Protein AF-A0A0F9NF93-F1 (afdb_monomer_lite)

pLDDT: mean 78.92, std 17.57, range [38.66, 98.5]

Structure (mmCIF, N/CA/C/O backbone):
data_AF-A0A0F9NF93-F1
#
_entry.id   AF-A0A0F9NF93-F1
#
loop_
_atom_site.group_PDB
_atom_site.id
_atom_site.type_symbol
_atom_site.label_atom_id
_atom_site.label_alt_id
_atom_site.label_comp_id
_atom_site.label_asym_id
_atom_site.label_entity_id
_atom_site.label_seq_id
_atom_site.pdbx_PDB_ins_code
_atom_site.Cartn_x
_atom_site.Cartn_y
_atom_site.Cartn_z
_atom_site.occupancy
_atom_site.B_iso_or_equiv
_atom_site.auth_seq_id
_atom_site.auth_comp_id
_atom_site.auth_asym_id
_atom_site.auth_atom_id
_atom_site.pdbx_PDB_model_num
ATOM 1 N N . MET A 1 1 ? -33.708 11.357 -62.871 1.00 48.12 1 MET A N 1
ATOM 2 C CA . MET A 1 1 ? -33.624 10.013 -62.256 1.00 48.12 1 MET A CA 1
ATOM 3 C C . MET A 1 1 ? -33.617 10.193 -60.747 1.00 48.12 1 MET A C 1
ATOM 5 O O . MET A 1 1 ? -32.894 11.062 -60.278 1.00 48.12 1 MET A O 1
ATOM 9 N N . ALA A 1 2 ? -34.460 9.466 -60.011 1.00 46.16 2 ALA A N 1
ATOM 10 C CA . ALA A 1 2 ? -34.546 9.583 -58.554 1.00 46.16 2 ALA A CA 1
ATOM 11 C C . ALA A 1 2 ? -33.341 8.905 -57.880 1.00 46.16 2 ALA A C 1
ATOM 13 O O . ALA A 1 2 ? -32.887 7.854 -58.335 1.00 46.16 2 ALA A O 1
ATOM 14 N N . PHE A 1 3 ? -32.823 9.514 -56.813 1.00 53.91 3 PHE A N 1
ATOM 15 C CA . PHE A 1 3 ? -31.687 8.994 -56.056 1.00 53.91 3 PHE A CA 1
ATOM 16 C C . PHE A 1 3 ? -32.065 7.659 -55.394 1.00 53.91 3 PHE A C 1
ATOM 18 O O . PHE A 1 3 ? -33.048 7.591 -54.657 1.00 53.91 3 PHE A O 1
ATOM 25 N N . LYS A 1 4 ? -31.300 6.594 -55.663 1.00 56.94 4 LYS A N 1
ATOM 26 C CA . LYS A 1 4 ? -31.496 5.272 -55.052 1.00 56.94 4 LYS A CA 1
ATOM 27 C C . LYS A 1 4 ? -30.347 5.014 -54.080 1.00 56.94 4 LYS A C 1
ATOM 29 O O . LYS A 1 4 ? -29.206 4.872 -54.505 1.00 56.94 4 LYS A O 1
ATOM 34 N N . ALA A 1 5 ? -30.639 4.994 -52.781 1.00 51.34 5 ALA A N 1
ATOM 35 C CA . ALA A 1 5 ? -29.629 4.726 -51.762 1.00 51.34 5 ALA A CA 1
ATOM 36 C C . ALA A 1 5 ? -29.150 3.266 -51.840 1.00 51.34 5 ALA A C 1
ATOM 38 O O . ALA A 1 5 ? -29.958 2.345 -51.977 1.00 51.34 5 ALA A O 1
ATOM 39 N N . HIS A 1 6 ? -27.836 3.062 -51.737 1.00 48.94 6 HIS A N 1
ATOM 40 C CA . HIS A 1 6 ? -27.220 1.741 -51.654 1.00 48.94 6 HIS A CA 1
ATOM 41 C C . HIS A 1 6 ? -26.870 1.411 -50.201 1.00 48.94 6 HIS A C 1
ATOM 43 O O . HIS A 1 6 ? -26.278 2.226 -49.496 1.00 48.94 6 HIS A O 1
ATOM 49 N N . LEU A 1 7 ? -27.228 0.201 -49.764 1.00 59.19 7 LEU A N 1
ATOM 50 C CA . LEU A 1 7 ? -26.847 -0.330 -48.460 1.00 59.19 7 LEU A CA 1
ATOM 51 C C . LEU A 1 7 ? -25.350 -0.660 -48.470 1.00 59.19 7 LEU A C 1
ATOM 53 O O . LEU A 1 7 ? -24.918 -1.563 -49.186 1.00 59.19 7 LEU A O 1
ATOM 57 N N . ILE A 1 8 ? -24.571 0.047 -47.657 1.00 56.72 8 ILE A N 1
ATOM 58 C CA . ILE A 1 8 ? -23.178 -0.306 -47.371 1.00 56.72 8 ILE A CA 1
ATOM 59 C C . ILE A 1 8 ? -23.191 -1.189 -46.119 1.00 56.72 8 ILE A C 1
ATOM 61 O O . ILE A 1 8 ? -23.174 -0.689 -44.996 1.00 56.72 8 ILE A O 1
ATOM 65 N N . ALA A 1 9 ? -23.302 -2.505 -46.309 1.00 57.38 9 ALA A N 1
ATOM 66 C CA . ALA A 1 9 ? -23.196 -3.476 -45.222 1.00 57.38 9 ALA A CA 1
ATOM 67 C C . ALA A 1 9 ? -21.723 -3.847 -44.973 1.00 57.38 9 ALA A C 1
ATOM 69 O O . ALA A 1 9 ? -20.965 -4.048 -45.923 1.00 57.38 9 ALA A O 1
ATOM 70 N N . ASP A 1 10 ? -21.328 -3.948 -43.700 1.00 49.91 10 ASP A N 1
ATOM 71 C CA . ASP A 1 10 ? -19.995 -4.422 -43.311 1.00 49.91 10 ASP A CA 1
ATOM 72 C C . ASP A 1 10 ? -19.831 -5.911 -43.668 1.00 49.91 10 ASP A C 1
ATOM 74 O O . ASP A 1 10 ? -20.763 -6.710 -43.550 1.00 49.91 10 ASP A O 1
ATOM 78 N N . MET A 1 11 ? -18.649 -6.273 -44.170 1.00 47.31 11 MET A N 1
ATOM 79 C CA . MET A 1 11 ? -18.398 -7.553 -44.836 1.00 47.31 11 MET A CA 1
ATOM 80 C C . MET A 1 11 ? -18.582 -8.792 -43.934 1.00 47.31 11 MET A C 1
ATOM 82 O O . MET A 1 11 ? -18.406 -8.758 -42.718 1.00 47.31 11 MET A O 1
ATOM 86 N N . LYS A 1 12 ? -18.858 -9.913 -44.615 1.00 47.53 12 LYS A N 1
ATOM 87 C CA . LYS A 1 12 ? -19.078 -11.332 -44.245 1.00 47.53 12 LYS A CA 1
ATOM 88 C C . LYS A 1 12 ? -18.249 -11.959 -43.094 1.00 47.53 12 LYS A C 1
ATOM 90 O O . LYS A 1 12 ? -18.441 -13.135 -42.808 1.00 47.53 12 LYS A O 1
ATOM 95 N N . THR A 1 13 ? -17.342 -11.242 -42.434 1.00 54.56 13 THR A N 1
ATOM 96 C CA . THR A 1 13 ? -16.427 -11.779 -41.404 1.00 54.56 13 THR A CA 1
ATOM 97 C C . THR A 1 13 ? -16.607 -11.184 -40.003 1.00 54.56 13 THR A C 1
ATOM 99 O O . THR A 1 13 ? -15.850 -11.535 -39.101 1.00 54.56 13 THR A O 1
ATOM 102 N N . GLY A 1 14 ? -17.627 -10.351 -39.766 1.00 49.19 14 GLY A N 1
ATOM 103 C CA . GLY A 1 14 ? -18.153 -10.109 -38.412 1.00 49.19 14 GLY A CA 1
ATOM 104 C C . GLY A 1 14 ? -17.182 -9.487 -37.398 1.00 49.19 14 GLY A C 1
ATOM 105 O O . GLY A 1 14 ? -17.390 -9.630 -36.196 1.00 49.19 14 GLY A O 1
ATOM 106 N N . LYS A 1 15 ? -16.127 -8.795 -37.843 1.00 47.38 15 LYS A N 1
ATOM 107 C CA . LYS A 1 15 ? -15.267 -7.990 -36.963 1.00 47.38 15 LYS A CA 1
ATOM 108 C C . LYS A 1 15 ? -14.953 -6.641 -37.599 1.00 47.38 15 LYS A C 1
ATOM 110 O O . LYS A 1 15 ? -14.091 -6.533 -38.464 1.00 47.38 15 LYS A O 1
ATOM 115 N N . SER A 1 16 ? -15.643 -5.609 -37.120 1.00 50.09 16 SER A N 1
ATOM 116 C CA . SER A 1 16 ? -15.314 -4.208 -37.385 1.00 50.09 16 SER A CA 1
ATOM 117 C C . SER A 1 16 ? -14.358 -3.735 -36.291 1.00 50.09 16 SER A C 1
ATOM 119 O O . SER A 1 16 ? -14.774 -3.470 -35.167 1.00 50.09 16 SER A O 1
ATOM 121 N N . LEU A 1 17 ? -13.051 -3.727 -36.573 1.00 52.69 17 LEU A N 1
ATOM 122 C CA . LEU A 1 17 ? -12.025 -3.480 -35.550 1.00 52.69 17 LEU A CA 1
ATOM 123 C C . LEU A 1 17 ? -11.653 -2.009 -35.344 1.00 52.69 17 LEU A C 1
ATOM 125 O O . LEU A 1 17 ? -10.829 -1.753 -34.476 1.00 52.69 17 LEU A O 1
ATOM 129 N N . ARG A 1 18 ? -12.237 -1.059 -36.086 1.00 58.38 18 ARG A N 1
ATOM 130 C CA . ARG A 1 18 ? -12.160 0.397 -35.835 1.00 58.38 18 ARG A CA 1
ATOM 131 C C . ARG A 1 18 ? -13.034 1.143 -36.853 1.00 58.38 18 ARG A C 1
ATOM 133 O O . ARG A 1 18 ? -12.578 1.429 -37.956 1.00 58.38 18 ARG A O 1
ATOM 140 N N . ARG A 1 19 ? -14.265 1.513 -36.485 1.00 54.03 19 ARG A N 1
ATOM 141 C CA . ARG A 1 19 ? -14.922 2.680 -37.100 1.00 54.03 19 ARG A CA 1
ATOM 142 C C . ARG A 1 19 ? -14.525 3.910 -36.307 1.00 54.03 19 ARG A C 1
ATOM 144 O O . ARG A 1 19 ? -14.618 3.918 -35.082 1.00 54.03 19 ARG A O 1
ATOM 151 N N . HIS A 1 20 ? -14.073 4.942 -37.008 1.00 60.22 20 HIS A N 1
ATOM 152 C CA . HIS A 1 20 ? -13.879 6.240 -36.386 1.00 60.22 20 HIS A CA 1
ATOM 153 C C . HIS A 1 20 ? -15.224 6.745 -35.829 1.00 60.22 20 HIS A C 1
ATOM 155 O O . HIS A 1 20 ? -16.237 6.576 -36.511 1.00 60.22 20 HIS A O 1
ATOM 161 N N . PRO A 1 21 ? -15.267 7.360 -34.630 1.00 52.59 21 PRO A N 1
ATOM 162 C CA . PRO A 1 21 ? -16.521 7.682 -33.938 1.00 52.59 21 PRO A CA 1
ATOM 163 C C . PRO A 1 21 ? -17.516 8.521 -34.753 1.00 52.59 21 PRO A C 1
ATOM 165 O O . PRO A 1 21 ? -18.719 8.393 -34.564 1.00 52.59 21 PRO A O 1
ATOM 168 N N . TRP A 1 22 ? -17.029 9.338 -35.693 1.00 66.75 22 TRP A N 1
ATOM 169 C CA . TRP A 1 22 ? -17.856 10.172 -36.575 1.00 66.75 22 TRP A CA 1
ATOM 170 C C . TRP A 1 22 ? -18.488 9.417 -37.762 1.00 66.75 22 TRP A C 1
ATOM 172 O O . TRP A 1 22 ? -19.271 10.004 -38.503 1.00 66.75 22 TRP A O 1
ATOM 182 N N . LEU A 1 23 ? -18.147 8.138 -37.966 1.00 56.94 23 LEU A N 1
ATOM 183 C CA . LEU A 1 23 ? -18.703 7.257 -39.008 1.00 56.94 23 LEU A CA 1
ATOM 184 C C . LEU A 1 23 ? -19.674 6.202 -38.444 1.00 56.94 23 LEU A C 1
ATOM 186 O O . LEU A 1 23 ? -20.204 5.381 -39.200 1.00 56.94 23 LEU A O 1
ATOM 190 N N . SER A 1 24 ? -19.891 6.182 -37.127 1.00 61.59 24 SER A N 1
ATOM 191 C CA . SER A 1 24 ? -20.875 5.301 -36.496 1.00 61.59 24 SER A CA 1
ATOM 192 C C . SER A 1 24 ? -22.272 5.928 -36.569 1.00 61.59 24 SER A C 1
ATOM 194 O O . SER A 1 24 ? -22.409 7.125 -36.307 1.00 61.59 24 SER A O 1
ATOM 196 N N . PRO A 1 25 ? -23.315 5.160 -36.937 1.00 67.62 25 PRO A N 1
ATOM 197 C CA . PRO A 1 25 ? -24.681 5.667 -36.950 1.00 67.62 25 PRO A CA 1
ATOM 198 C C . PRO A 1 25 ? -25.120 6.047 -35.528 1.00 67.62 25 PRO A C 1
ATOM 200 O O . PRO A 1 25 ? -24.623 5.503 -34.541 1.00 67.62 25 PRO A O 1
ATOM 203 N N . SER A 1 26 ? -26.021 7.025 -35.409 1.00 59.81 26 SER A N 1
ATOM 204 C CA . SER A 1 26 ? -26.412 7.615 -34.117 1.00 59.81 26 SER A CA 1
ATOM 205 C C . SER A 1 26 ? -27.051 6.623 -33.137 1.00 59.81 26 SER A C 1
ATOM 207 O O . SER A 1 26 ? -27.179 6.934 -31.957 1.00 59.81 26 SER A O 1
ATOM 209 N N . ASP A 1 27 ? -27.462 5.450 -33.619 1.00 58.47 27 ASP A N 1
ATOM 210 C CA . ASP A 1 27 ? -28.050 4.345 -32.859 1.00 58.47 27 ASP A CA 1
ATOM 211 C C . ASP A 1 27 ? -27.018 3.326 -32.334 1.00 58.47 27 ASP A C 1
ATOM 213 O O . ASP A 1 27 ? -27.369 2.475 -31.521 1.00 58.47 27 ASP A O 1
ATOM 217 N N . ALA A 1 28 ? -25.748 3.417 -32.748 1.00 51.19 28 ALA A N 1
ATOM 218 C CA . ALA A 1 28 ? -24.677 2.508 -32.326 1.00 51.19 28 ALA A CA 1
ATOM 219 C C . ALA A 1 28 ? -24.098 2.827 -30.934 1.00 51.19 28 ALA A C 1
ATOM 221 O O . ALA A 1 28 ? -23.258 2.081 -30.428 1.00 51.19 28 ALA A O 1
ATOM 222 N N . PHE A 1 29 ? -24.524 3.928 -30.313 1.00 54.59 29 PHE A N 1
ATOM 223 C CA . PHE A 1 29 ? -24.177 4.264 -28.936 1.00 54.59 29 PHE A CA 1
ATOM 224 C C . PHE A 1 29 ? -25.353 3.898 -28.029 1.00 54.59 29 PHE A C 1
ATOM 226 O O . PHE A 1 29 ? -26.473 4.363 -28.249 1.00 54.59 29 PHE A O 1
ATOM 233 N N . GLU A 1 30 ? -25.113 3.101 -26.982 1.00 59.88 30 GLU A N 1
ATOM 234 C CA . GLU A 1 30 ? -26.104 2.941 -25.917 1.00 59.88 30 GLU A CA 1
ATOM 235 C C . GLU A 1 30 ? -26.500 4.329 -25.405 1.00 59.88 30 GLU A C 1
ATOM 237 O O . GLU A 1 30 ? -25.652 5.165 -25.082 1.00 59.88 30 GLU A O 1
ATOM 242 N N . THR A 1 31 ? -27.804 4.611 -25.385 1.00 57.22 31 THR A N 1
ATOM 243 C CA . THR A 1 31 ? -28.307 5.919 -24.975 1.00 57.22 31 THR A CA 1
ATOM 244 C C . THR A 1 31 ? -27.927 6.158 -23.519 1.00 57.22 31 THR A C 1
ATOM 246 O O . THR A 1 31 ? -28.533 5.593 -22.606 1.00 57.22 31 THR A O 1
ATOM 249 N N . LEU A 1 32 ? -26.936 7.017 -23.290 1.00 52.91 32 LEU A N 1
ATOM 250 C CA . LEU A 1 32 ? -26.471 7.374 -21.956 1.00 52.91 32 LEU A CA 1
ATOM 251 C C . LEU A 1 32 ? -27.511 8.298 -21.307 1.00 52.91 32 LEU A C 1
ATOM 253 O O . LEU A 1 32 ? -27.446 9.527 -21.373 1.00 52.91 32 LEU A O 1
ATOM 257 N N . LYS A 1 33 ? -28.555 7.696 -20.730 1.00 55.19 33 LYS A N 1
ATOM 258 C CA . LYS A 1 33 ? -29.641 8.429 -20.074 1.00 55.19 33 LYS A CA 1
ATOM 259 C C . LYS A 1 33 ? -29.080 9.137 -18.835 1.00 55.19 33 LYS A C 1
ATOM 261 O O . LYS A 1 33 ? -28.535 8.496 -17.943 1.00 55.19 33 LYS A O 1
ATOM 266 N N . ASN A 1 34 ? -29.267 10.458 -18.767 1.00 56.66 34 ASN A N 1
ATOM 267 C CA . ASN A 1 34 ? -28.839 11.356 -17.679 1.00 56.66 34 ASN A CA 1
ATOM 268 C C . ASN A 1 34 ? -27.343 11.732 -17.609 1.00 56.66 34 ASN A C 1
ATOM 270 O O . ASN A 1 34 ? -26.922 12.238 -16.564 1.00 56.66 34 ASN A O 1
ATOM 274 N N . GLY A 1 35 ? -26.569 11.557 -18.687 1.00 61.03 35 GLY A N 1
ATOM 275 C CA . GLY A 1 35 ? -25.225 12.140 -18.829 1.00 61.03 35 GLY A CA 1
ATOM 276 C C . GLY A 1 35 ? -25.198 13.345 -19.783 1.00 61.03 35 GLY A C 1
ATOM 277 O O . GLY A 1 35 ? -26.012 13.411 -20.703 1.00 61.03 35 GLY A O 1
ATOM 278 N N . HIS A 1 36 ? -24.284 14.296 -19.588 1.00 67.56 36 HIS A N 1
ATOM 279 C CA . HIS A 1 36 ? -23.902 15.285 -20.607 1.00 67.56 36 HIS A CA 1
ATOM 280 C C . HIS A 1 36 ? -22.386 15.506 -20.587 1.00 67.56 36 HIS A C 1
ATOM 282 O O . HIS A 1 36 ? -21.755 15.251 -19.568 1.00 67.56 36 HIS A O 1
ATOM 288 N N . ILE A 1 37 ? -21.797 15.940 -21.703 1.00 66.38 37 ILE A N 1
ATOM 289 C CA . ILE A 1 37 ? -20.363 16.248 -21.779 1.00 66.38 37 ILE A CA 1
ATOM 290 C C . ILE A 1 37 ? -20.184 17.762 -21.670 1.00 66.38 37 ILE A C 1
ATOM 292 O O . ILE A 1 37 ? -20.781 18.498 -22.458 1.00 66.38 37 ILE A O 1
ATOM 296 N N . LYS A 1 38 ? -19.360 18.216 -20.723 1.00 58.59 38 LYS A N 1
ATOM 297 C CA . LYS A 1 38 ? -18.969 19.621 -20.554 1.00 58.59 38 LYS A CA 1
ATOM 298 C C . LYS A 1 38 ? -17.461 19.700 -20.335 1.00 58.59 38 LYS A C 1
ATOM 300 O O . LYS A 1 38 ? -16.925 18.971 -19.513 1.00 58.59 38 LYS A O 1
ATOM 305 N N . ASP A 1 39 ? -16.774 20.520 -21.130 1.00 63.03 39 ASP A N 1
ATOM 306 C CA . ASP A 1 39 ? -15.315 20.715 -21.065 1.00 63.03 39 ASP A CA 1
ATOM 307 C C . ASP A 1 39 ? -14.496 19.404 -21.095 1.00 63.03 39 ASP A C 1
ATOM 309 O O . ASP A 1 39 ? -13.458 19.270 -20.455 1.00 63.03 39 ASP A O 1
ATOM 313 N N . GLY A 1 40 ? -14.980 18.407 -21.848 1.00 61.91 40 GLY A N 1
ATOM 314 C CA . GLY A 1 40 ? -14.349 17.086 -21.958 1.00 61.91 40 GLY A CA 1
ATOM 315 C C . GLY A 1 40 ? -14.667 16.117 -20.812 1.00 61.91 40 GLY A C 1
ATOM 316 O O . GLY A 1 40 ? -14.132 15.011 -20.795 1.00 61.91 40 GLY A O 1
ATOM 317 N N . VAL A 1 41 ? -15.554 16.488 -19.886 1.00 51.06 41 VAL A N 1
ATOM 318 C CA . VAL A 1 41 ? -15.942 15.678 -18.725 1.00 51.06 41 VAL A CA 1
ATOM 319 C C . VAL A 1 41 ? -17.380 15.181 -18.877 1.00 51.06 41 VAL A C 1
ATOM 321 O O . VAL A 1 41 ? -18.275 15.940 -19.242 1.00 51.06 41 VAL A O 1
ATOM 324 N N . LEU A 1 42 ? -17.612 13.892 -18.605 1.00 61.03 42 LEU A N 1
ATOM 325 C CA . LEU A 1 42 ? -18.945 13.284 -18.582 1.00 61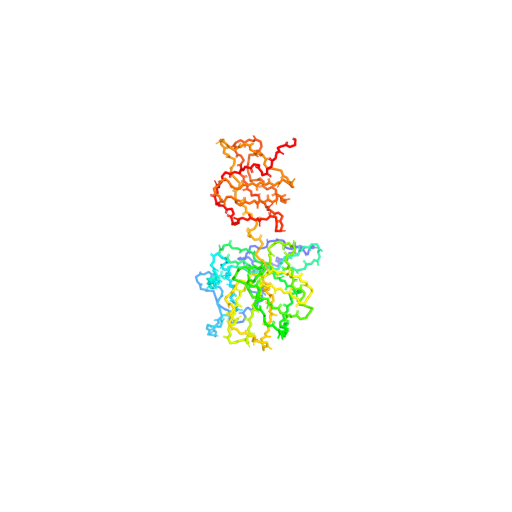.03 42 LEU A CA 1
ATOM 326 C C . LEU A 1 42 ? -19.611 13.521 -17.213 1.00 61.03 42 LEU A C 1
ATOM 328 O O . LEU A 1 42 ? -19.172 12.979 -16.200 1.00 61.03 42 LEU A O 1
ATOM 332 N N . GLU A 1 43 ? -20.692 14.300 -17.184 1.00 65.00 43 GLU A N 1
ATOM 333 C CA . GLU A 1 43 ? -21.375 14.763 -15.968 1.00 65.00 43 GLU A CA 1
ATOM 334 C C . GLU A 1 43 ? -22.811 14.210 -15.842 1.00 65.00 43 GLU A C 1
ATOM 336 O O . GLU A 1 43 ? -23.545 14.115 -16.830 1.00 65.00 43 GLU A O 1
ATOM 341 N N . LYS A 1 44 ? -23.271 13.899 -14.616 1.00 60.75 44 LYS A N 1
ATOM 342 C CA . LYS A 1 44 ? -24.674 13.517 -14.329 1.00 60.75 44 LYS A CA 1
ATOM 343 C C . LYS A 1 44 ? -25.578 14.747 -14.163 1.00 60.75 44 LYS A C 1
ATOM 345 O O . LYS A 1 44 ? -25.228 15.702 -13.483 1.00 60.75 44 LYS A O 1
ATOM 350 N N . ARG A 1 45 ? -26.809 14.686 -14.686 1.00 54.75 45 ARG A N 1
ATOM 351 C CA . ARG A 1 45 ? -27.772 15.816 -14.700 1.00 54.75 45 ARG A CA 1
ATOM 352 C C . ARG A 1 45 ? -28.504 16.119 -13.372 1.00 54.75 45 ARG A C 1
ATOM 354 O O . ARG A 1 45 ? -29.326 17.030 -13.343 1.00 54.75 45 ARG A O 1
ATOM 361 N N . ARG A 1 46 ? -28.275 15.367 -12.286 1.00 49.22 46 ARG A N 1
ATOM 362 C CA . ARG A 1 46 ? -29.013 15.505 -11.009 1.00 49.22 46 ARG A CA 1
ATOM 363 C C . ARG A 1 46 ? -28.076 15.545 -9.799 1.00 49.22 46 ARG A C 1
ATOM 365 O O . ARG A 1 46 ? -27.885 14.531 -9.138 1.00 49.22 46 ARG A O 1
ATOM 372 N N . GLY A 1 47 ? -27.562 16.739 -9.506 1.00 44.88 47 GLY A N 1
ATOM 373 C CA . GLY A 1 47 ? -26.853 17.055 -8.265 1.00 44.88 47 GLY A CA 1
ATOM 374 C C . GLY A 1 47 ? -25.457 16.438 -8.161 1.00 44.88 47 GLY A C 1
ATOM 375 O O . GLY A 1 47 ? -25.179 15.365 -8.691 1.00 44.88 47 GLY A O 1
ATOM 376 N N . TYR A 1 48 ? -24.564 17.142 -7.470 1.00 40.28 48 TYR A N 1
ATOM 377 C CA . TYR A 1 48 ? -23.196 16.712 -7.193 1.00 40.28 48 TYR A CA 1
ATOM 378 C C . TYR A 1 48 ? -23.177 15.510 -6.234 1.00 40.28 48 TYR A C 1
ATOM 380 O O . TYR A 1 48 ? -22.861 15.646 -5.056 1.00 40.28 48 TYR A O 1
ATOM 388 N N . ALA A 1 49 ? -23.528 14.318 -6.703 1.00 45.66 49 ALA A N 1
ATOM 389 C CA . ALA A 1 49 ? -23.243 13.096 -5.964 1.00 45.66 49 ALA A CA 1
ATOM 390 C C . ALA A 1 49 ? -21.835 12.636 -6.356 1.00 45.66 49 ALA A C 1
ATOM 392 O O . ALA A 1 49 ? -21.633 12.138 -7.467 1.00 45.66 49 ALA A O 1
ATOM 393 N N . LYS A 1 50 ? -20.852 12.837 -5.464 1.00 44.69 50 LYS A N 1
ATOM 394 C CA . LYS A 1 50 ? -19.516 12.234 -5.602 1.00 44.69 50 LYS A CA 1
ATOM 395 C C . LYS A 1 50 ? -19.696 10.732 -5.860 1.00 44.69 50 LYS A C 1
ATOM 397 O O . LYS A 1 50 ? -20.304 10.042 -5.051 1.00 44.69 50 LYS A O 1
ATOM 402 N N . PHE A 1 51 ? -19.179 10.239 -6.985 1.00 40.12 51 PHE A N 1
ATOM 403 C CA . PHE A 1 51 ? -19.281 8.823 -7.373 1.00 40.12 51 PHE A CA 1
ATOM 404 C C . PHE A 1 51 ? -18.384 7.910 -6.518 1.00 40.12 51 PHE A C 1
ATOM 406 O O . PHE A 1 51 ? -18.586 6.704 -6.451 1.00 40.12 51 PHE A O 1
ATOM 413 N N . GLY A 1 52 ? -17.387 8.503 -5.870 1.00 48.81 52 GLY A N 1
ATOM 414 C CA . GLY A 1 52 ? -16.368 7.855 -5.061 1.00 48.81 52 GLY A CA 1
ATOM 415 C C . GLY A 1 52 ? -15.189 8.812 -4.913 1.00 48.81 52 GLY A C 1
ATOM 416 O O . GLY A 1 52 ? -15.066 9.776 -5.673 1.00 48.81 52 GLY A O 1
ATOM 417 N N . GLN A 1 53 ? -14.344 8.587 -3.918 1.00 52.84 53 GLN A N 1
ATOM 418 C CA . GLN A 1 53 ? -13.138 9.374 -3.691 1.00 52.84 53 GLN A CA 1
ATOM 419 C C . GLN A 1 53 ? -11.999 8.399 -3.432 1.00 52.84 53 GLN A C 1
ATOM 421 O O . GLN A 1 53 ? -12.100 7.592 -2.513 1.00 52.84 53 GLN A O 1
ATOM 426 N N . ILE A 1 54 ? -10.926 8.476 -4.223 1.00 58.72 54 ILE A N 1
ATOM 427 C CA . ILE A 1 54 ? -9.678 7.822 -3.836 1.00 58.72 54 ILE A CA 1
ATOM 428 C C . ILE A 1 54 ? -9.016 8.719 -2.803 1.00 58.72 54 ILE A C 1
ATOM 430 O O . ILE A 1 54 ? -8.709 9.887 -3.058 1.00 58.72 54 ILE A O 1
ATOM 434 N N . VAL A 1 55 ? -8.813 8.164 -1.620 1.00 57.97 55 VAL A N 1
ATOM 435 C CA . VAL A 1 55 ? -8.066 8.818 -0.560 1.00 57.97 55 VAL A CA 1
ATOM 436 C C . VAL A 1 55 ? -6.584 8.529 -0.796 1.00 57.97 55 VAL A C 1
ATOM 438 O O . VAL A 1 55 ? -6.160 7.374 -0.840 1.00 57.97 55 VAL A O 1
ATOM 441 N N . LYS A 1 56 ? -5.766 9.570 -0.991 1.00 57.69 56 LYS A N 1
ATOM 442 C CA . LYS A 1 56 ? -4.314 9.418 -0.871 1.00 57.69 56 LYS A CA 1
ATOM 443 C C . LYS A 1 56 ? -4.010 9.387 0.616 1.00 57.69 56 LYS A C 1
ATOM 445 O O . LYS A 1 56 ? -4.044 10.417 1.281 1.00 57.69 56 LYS A O 1
ATOM 450 N N . VAL A 1 57 ? -3.724 8.198 1.131 1.00 54.75 57 VAL A N 1
ATOM 451 C CA . VAL A 1 57 ? -3.114 8.062 2.452 1.00 54.75 57 VAL A CA 1
ATOM 452 C C . VAL A 1 57 ? -1.650 8.462 2.290 1.00 54.75 57 VAL A C 1
ATOM 454 O O . VAL A 1 57 ? -0.846 7.709 1.738 1.00 54.75 57 VAL A O 1
ATOM 457 N N . VAL A 1 58 ? -1.321 9.691 2.683 1.00 52.34 58 VAL A N 1
ATOM 458 C CA . VAL A 1 58 ? 0.069 10.143 2.779 1.00 52.34 58 VAL A CA 1
ATOM 459 C C . VAL A 1 58 ? 0.611 9.630 4.110 1.00 52.34 58 VAL A C 1
ATOM 461 O O . VAL A 1 58 ? 0.288 10.175 5.158 1.00 52.34 58 VAL A O 1
ATOM 464 N N . THR A 1 59 ? 1.409 8.564 4.076 1.00 47.25 59 THR A N 1
ATOM 465 C CA . THR A 1 59 ? 1.984 7.932 5.279 1.00 47.25 59 THR A CA 1
ATOM 466 C C . THR A 1 59 ? 3.268 8.612 5.765 1.00 47.25 59 THR A C 1
ATOM 468 O O . THR A 1 59 ? 3.923 8.100 6.664 1.00 47.25 59 THR A O 1
ATOM 471 N N . SER A 1 60 ? 3.666 9.745 5.172 1.00 42.56 60 SER A N 1
ATOM 472 C CA . SER A 1 60 ? 4.865 10.490 5.588 1.00 42.56 60 SER A CA 1
ATOM 473 C C . SER A 1 60 ? 4.638 11.371 6.822 1.00 42.56 60 SER A C 1
ATOM 475 O O . SER A 1 60 ? 5.571 12.031 7.268 1.00 42.56 60 SER A O 1
ATOM 477 N N . THR A 1 61 ? 3.415 11.417 7.357 1.00 39.12 61 THR A N 1
ATOM 478 C CA . THR A 1 61 ? 3.066 12.101 8.607 1.00 39.12 61 THR A CA 1
ATOM 479 C C . THR A 1 61 ? 2.347 11.137 9.548 1.00 39.12 61 THR A C 1
ATOM 481 O O . THR A 1 61 ? 1.567 10.303 9.096 1.00 39.12 61 THR A O 1
ATOM 484 N N . GLU A 1 62 ? 2.611 11.270 10.852 1.00 40.75 62 GLU A N 1
ATOM 485 C CA . GLU A 1 62 ? 2.102 10.415 11.944 1.00 40.75 62 GLU A CA 1
ATOM 486 C C . GLU A 1 62 ? 0.566 10.330 11.979 1.00 40.75 62 GLU A C 1
ATOM 488 O O . GLU A 1 62 ? -0.000 9.285 12.276 1.00 40.75 62 GLU A O 1
ATOM 493 N N . VAL A 1 63 ? -0.110 11.396 11.539 1.00 45.25 63 VAL A N 1
ATOM 494 C CA . VAL A 1 63 ? -1.532 11.385 11.183 1.00 45.25 63 VAL A CA 1
ATOM 495 C C . VAL A 1 63 ? -1.629 11.508 9.666 1.00 45.25 63 VAL A C 1
ATOM 497 O O . VAL A 1 63 ? -1.190 12.510 9.091 1.00 45.25 63 VAL A O 1
ATOM 500 N N . ALA A 1 64 ? -2.185 10.499 8.995 1.00 46.22 64 ALA A N 1
ATOM 501 C CA . ALA A 1 64 ? -2.356 10.535 7.548 1.00 46.22 64 ALA A CA 1
ATOM 502 C C . ALA A 1 64 ? -3.318 11.670 7.162 1.00 46.22 64 ALA A C 1
ATOM 504 O O . ALA A 1 64 ? -4.528 11.584 7.379 1.00 46.22 64 ALA A O 1
ATOM 505 N N . SER A 1 65 ? -2.795 12.749 6.575 1.00 45.28 65 SER A N 1
ATOM 506 C CA . SER A 1 65 ? -3.656 13.767 5.973 1.00 45.28 65 SER A CA 1
ATOM 507 C C . SER A 1 65 ? -4.291 13.190 4.706 1.00 45.28 65 SER A C 1
ATOM 509 O O . SER A 1 65 ? -3.603 12.656 3.830 1.00 45.28 65 SER A O 1
ATOM 511 N N . LEU A 1 66 ? -5.620 13.260 4.615 1.00 54.09 66 LEU A N 1
ATOM 512 C CA . LEU A 1 66 ? -6.351 12.796 3.441 1.00 54.09 66 LEU A CA 1
ATOM 513 C C . LEU A 1 66 ? -6.239 13.852 2.339 1.00 54.09 66 LEU A C 1
ATOM 515 O O . LEU A 1 66 ? -7.112 14.706 2.182 1.00 54.09 66 LEU A O 1
ATOM 519 N N . ALA A 1 67 ? -5.163 13.802 1.559 1.00 60.34 67 ALA A N 1
ATOM 520 C CA . ALA A 1 67 ? -5.122 14.519 0.293 1.00 60.34 67 ALA A CA 1
ATOM 521 C C . ALA A 1 67 ? -5.999 13.759 -0.713 1.00 60.34 67 ALA A C 1
ATOM 523 O O . ALA A 1 67 ? -5.875 12.549 -0.899 1.00 60.34 67 ALA A O 1
ATOM 524 N N . THR A 1 68 ? -6.944 14.444 -1.346 1.00 60.56 68 THR A N 1
ATOM 525 C CA . THR A 1 68 ? -7.839 13.804 -2.314 1.00 60.56 68 THR A CA 1
ATOM 526 C C . THR A 1 68 ? -7.320 14.071 -3.712 1.00 60.56 68 THR A C 1
ATOM 528 O O . THR A 1 68 ? -7.354 15.216 -4.163 1.00 60.56 68 THR A O 1
ATOM 531 N N . ASN A 1 69 ? -6.875 13.031 -4.412 1.00 72.38 69 ASN A N 1
ATOM 532 C CA . ASN A 1 69 ? -6.612 13.142 -5.841 1.00 72.38 69 ASN A CA 1
ATOM 533 C C . ASN A 1 69 ? -7.915 12.857 -6.596 1.00 72.38 69 ASN A C 1
ATOM 535 O O . ASN A 1 69 ? -8.658 11.933 -6.259 1.00 72.38 69 ASN A O 1
ATOM 539 N N . ALA A 1 70 ? -8.211 13.666 -7.613 1.00 78.06 70 ALA A N 1
ATOM 540 C CA . ALA A 1 70 ? -9.343 13.397 -8.488 1.00 78.06 70 ALA A CA 1
ATOM 541 C C . ALA A 1 70 ? -9.124 12.064 -9.217 1.00 78.06 70 ALA A C 1
ATOM 543 O O . ALA A 1 70 ? -8.021 11.788 -9.692 1.00 78.06 70 ALA A O 1
ATOM 544 N N . VAL A 1 71 ? -10.184 11.261 -9.317 1.00 84.19 71 VAL A N 1
ATOM 545 C CA . VAL A 1 71 ? -10.184 10.058 -10.154 1.00 84.19 71 VAL A CA 1
ATOM 546 C C . VAL A 1 71 ? -10.121 10.505 -11.611 1.00 84.19 71 VAL A C 1
ATOM 548 O O . VAL A 1 71 ? -10.992 11.245 -12.067 1.00 84.19 71 VAL A O 1
ATOM 551 N N . THR A 1 72 ? -9.087 10.079 -12.328 1.00 87.31 72 THR A N 1
ATOM 552 C CA . THR A 1 72 ? -8.850 10.433 -13.737 1.00 87.31 72 THR A CA 1
ATOM 553 C C . THR A 1 72 ? -9.235 9.302 -14.685 1.00 87.31 72 THR A C 1
ATOM 555 O O . THR A 1 72 ? -9.479 9.551 -15.863 1.00 87.31 72 THR A O 1
ATOM 558 N N . GLY A 1 73 ? -9.344 8.068 -14.183 1.00 84.62 73 GLY A N 1
ATOM 559 C CA . GLY A 1 73 ? -9.752 6.921 -14.983 1.00 84.62 73 GLY A CA 1
ATOM 560 C C . GLY A 1 73 ? -10.185 5.729 -14.139 1.00 84.62 73 GLY A C 1
ATOM 561 O O . GLY A 1 73 ? -9.683 5.502 -13.042 1.00 84.62 73 GLY A O 1
ATOM 562 N N . VAL A 1 74 ? -11.116 4.951 -14.679 1.00 89.44 74 VAL A N 1
ATOM 563 C CA . VAL A 1 74 ? -11.549 3.661 -14.137 1.00 89.44 74 VAL A CA 1
ATOM 564 C C . VAL A 1 74 ? -11.519 2.677 -15.296 1.00 89.44 74 VAL A C 1
ATOM 566 O O . VAL A 1 74 ? -12.123 2.943 -16.335 1.00 89.44 74 VAL A O 1
ATOM 569 N N . LEU A 1 75 ? -10.807 1.567 -15.144 1.00 89.69 75 LEU A N 1
ATOM 570 C CA . LEU A 1 75 ? -10.681 0.556 -16.188 1.00 89.69 75 LEU A CA 1
ATOM 571 C C . LEU A 1 75 ? -10.666 -0.845 -15.582 1.00 89.69 75 LEU A C 1
ATOM 573 O O . LEU A 1 75 ? -10.068 -1.072 -14.533 1.00 89.69 75 LEU A O 1
ATOM 577 N N . ASN A 1 76 ? -11.337 -1.785 -16.242 1.00 89.56 76 ASN A N 1
ATOM 578 C CA . ASN A 1 76 ? -11.230 -3.197 -15.901 1.00 89.56 76 ASN A CA 1
ATOM 579 C C . ASN A 1 76 ? -10.045 -3.786 -16.673 1.00 89.56 76 ASN A C 1
ATOM 581 O O . ASN A 1 76 ? -9.960 -3.627 -17.892 1.00 89.56 76 ASN A O 1
ATOM 585 N N . HIS A 1 77 ? -9.117 -4.422 -15.968 1.00 87.25 77 HIS A N 1
ATOM 586 C CA . HIS A 1 77 ? -7.919 -5.030 -16.528 1.00 87.25 77 HIS A CA 1
ATOM 587 C C . HIS A 1 77 ? -7.944 -6.537 -16.294 1.00 87.25 77 HIS A C 1
ATOM 589 O O . HIS A 1 77 ? -7.931 -6.999 -15.152 1.00 87.25 77 HIS A O 1
ATOM 595 N N . GLN A 1 78 ? -7.938 -7.306 -17.378 1.00 88.75 78 GLN A N 1
ATOM 596 C CA . GLN A 1 78 ? -7.869 -8.757 -17.308 1.00 88.75 78 GLN A CA 1
ATOM 597 C C . GLN A 1 78 ? -6.403 -9.201 -17.255 1.00 88.75 78 GLN A C 1
ATOM 599 O O . GLN A 1 78 ? -5.659 -9.019 -18.214 1.00 88.75 78 GLN A O 1
ATOM 604 N N . ASP A 1 79 ? -5.997 -9.791 -16.135 1.00 83.69 79 ASP A N 1
ATOM 605 C CA . ASP A 1 79 ? -4.679 -10.400 -15.945 1.00 83.69 79 ASP A CA 1
ATOM 606 C C . ASP A 1 79 ? -4.863 -11.906 -15.758 1.00 83.69 79 ASP A C 1
ATOM 608 O O . ASP A 1 79 ? -5.472 -12.330 -14.776 1.00 83.69 79 ASP A O 1
ATOM 612 N N . ASN A 1 80 ? -4.396 -12.708 -16.722 1.00 76.44 80 ASN A N 1
ATOM 613 C CA . ASN A 1 80 ? -4.408 -14.174 -16.651 1.00 76.44 80 ASN A CA 1
ATOM 614 C C . ASN A 1 80 ? -5.750 -14.762 -16.156 1.00 76.44 80 ASN A C 1
ATOM 616 O O . ASN A 1 80 ? -5.796 -15.551 -15.218 1.00 76.44 80 ASN A O 1
ATOM 620 N N . ALA A 1 81 ? -6.852 -14.345 -16.793 1.00 84.88 81 ALA A N 1
ATOM 621 C CA . ALA A 1 81 ? -8.246 -14.698 -16.475 1.00 84.88 81 ALA A CA 1
ATOM 622 C C . ALA A 1 81 ? -8.857 -14.075 -15.201 1.00 84.88 81 ALA A C 1
ATOM 624 O O . ALA A 1 81 ? -10.046 -14.267 -14.957 1.00 84.88 81 ALA A O 1
ATOM 625 N N . THR A 1 82 ? -8.112 -13.272 -14.440 1.00 86.06 82 THR A N 1
ATOM 626 C CA . THR A 1 82 ? -8.652 -12.490 -13.318 1.00 86.06 82 THR A CA 1
ATOM 627 C C . THR A 1 82 ? -8.976 -11.070 -13.769 1.00 86.06 82 THR A C 1
ATOM 629 O O . THR A 1 82 ? -8.112 -10.358 -14.281 1.00 86.06 82 THR A O 1
ATOM 632 N N . GLU A 1 83 ? -10.214 -10.629 -13.562 1.00 89.06 83 GLU A N 1
ATOM 633 C CA . GLU A 1 83 ? -10.598 -9.231 -13.764 1.00 89.06 83 GLU A CA 1
ATOM 634 C C . GLU A 1 83 ? -10.185 -8.382 -12.560 1.00 89.06 83 GLU A C 1
ATOM 636 O O . GLU A 1 83 ? -10.524 -8.678 -11.413 1.00 89.06 83 GLU A O 1
ATOM 641 N N . ASN A 1 84 ? -9.435 -7.317 -12.823 1.00 88.25 84 ASN A N 1
ATOM 642 C CA . ASN A 1 84 ? -8.961 -6.380 -11.819 1.00 88.25 84 ASN A CA 1
ATOM 643 C C . ASN A 1 84 ? -9.513 -4.995 -12.129 1.00 88.25 84 ASN A C 1
ATOM 645 O O . ASN A 1 84 ? -9.233 -4.426 -13.183 1.00 88.25 84 ASN A O 1
ATOM 649 N N . LEU A 1 85 ? -10.224 -4.402 -11.174 1.00 90.38 85 LEU A N 1
ATOM 650 C CA . LEU A 1 85 ? -10.594 -3.000 -11.276 1.00 90.38 85 LEU A CA 1
ATOM 651 C C . LEU A 1 85 ? -9.366 -2.137 -10.975 1.00 90.38 85 LEU A C 1
ATOM 653 O O . LEU A 1 85 ? -8.851 -2.148 -9.853 1.00 90.38 85 LEU A O 1
ATOM 657 N N . LEU A 1 86 ? -8.913 -1.390 -11.977 1.00 90.81 86 LEU A N 1
ATOM 658 C CA . LEU A 1 86 ? -7.870 -0.389 -11.840 1.00 90.81 86 LEU A CA 1
ATOM 659 C C . LEU A 1 86 ? -8.498 1.002 -11.829 1.00 90.81 86 LEU A C 1
ATOM 661 O O . LEU A 1 86 ? -9.356 1.334 -12.652 1.00 90.81 86 LEU A O 1
ATOM 665 N N . VAL A 1 87 ? -8.058 1.824 -10.888 1.00 88.44 87 VAL A N 1
ATOM 666 C CA . VAL A 1 87 ? -8.523 3.197 -10.733 1.00 88.44 87 VAL A CA 1
ATOM 667 C C . VAL A 1 87 ? -7.319 4.124 -10.715 1.00 88.44 87 VAL A C 1
ATOM 669 O O . VAL A 1 87 ? -6.471 4.054 -9.823 1.00 88.44 87 VAL A O 1
ATOM 672 N N . ALA A 1 88 ? -7.244 4.986 -11.720 1.00 88.00 88 ALA A N 1
ATOM 673 C CA . ALA A 1 88 ? -6.205 5.987 -11.855 1.00 88.00 88 ALA A CA 1
ATOM 674 C C . ALA A 1 88 ? -6.623 7.297 -11.180 1.00 88.00 88 ALA A C 1
ATOM 676 O O . ALA A 1 88 ? -7.773 7.738 -11.285 1.00 88.00 88 ALA A O 1
ATOM 677 N N . ASP A 1 89 ? -5.668 7.923 -10.507 1.00 86.25 89 ASP A N 1
ATOM 678 C CA . ASP A 1 89 ? -5.743 9.312 -10.080 1.00 86.25 89 ASP A CA 1
ATOM 679 C C . ASP A 1 89 ? -4.706 10.152 -10.854 1.00 86.25 89 ASP A C 1
ATOM 681 O O . ASP A 1 89 ? -4.122 9.687 -11.836 1.00 86.25 89 ASP A O 1
ATOM 685 N N . LYS A 1 90 ? -4.516 11.425 -10.494 1.00 81.50 90 LYS A N 1
ATOM 686 C CA . LYS A 1 90 ? -3.562 12.310 -11.190 1.00 81.50 90 LYS A CA 1
ATOM 687 C C . LYS A 1 90 ? -2.109 11.805 -11.136 1.00 81.50 90 LYS A C 1
ATOM 689 O O . LYS A 1 90 ? -1.317 12.140 -12.011 1.00 81.50 90 LYS A O 1
ATOM 694 N N . GLU A 1 91 ? -1.763 11.038 -10.112 1.00 78.75 91 GLU A N 1
ATOM 695 C CA . GLU A 1 91 ? -0.394 10.632 -9.791 1.00 78.75 91 GLU A CA 1
ATOM 696 C C . GLU A 1 91 ? -0.204 9.108 -9.859 1.00 78.75 91 GLU A C 1
ATOM 698 O O . GLU A 1 91 ? 0.913 8.639 -10.076 1.00 78.75 91 GLU A O 1
ATOM 703 N N . ARG A 1 92 ? -1.273 8.326 -9.663 1.00 84.44 92 ARG A N 1
ATOM 704 C CA . ARG A 1 92 ? -1.182 6.896 -9.339 1.00 84.44 92 ARG A CA 1
ATOM 705 C C . ARG A 1 92 ? -2.185 6.039 -10.091 1.00 84.44 92 ARG A C 1
ATOM 707 O O . ARG A 1 92 ? -3.227 6.511 -10.536 1.00 84.44 92 ARG A O 1
ATOM 714 N N . ILE A 1 93 ? -1.896 4.743 -10.152 1.00 86.31 93 ILE A N 1
ATOM 715 C CA . ILE A 1 93 ? -2.850 3.702 -10.550 1.00 86.31 93 ILE A CA 1
ATOM 716 C C . ILE A 1 93 ? -3.019 2.767 -9.364 1.00 86.31 93 ILE A C 1
ATOM 718 O O . ILE A 1 93 ? -2.044 2.215 -8.859 1.00 86.31 93 ILE A O 1
ATOM 722 N N . ASN A 1 94 ? -4.259 2.582 -8.933 1.00 87.88 94 ASN A N 1
ATOM 723 C CA . ASN A 1 94 ? -4.601 1.727 -7.812 1.00 87.88 94 ASN A CA 1
ATOM 724 C C . ASN A 1 94 ? -5.344 0.489 -8.306 1.00 87.88 94 ASN A C 1
ATOM 726 O O . ASN A 1 94 ? -6.202 0.592 -9.181 1.00 87.88 94 ASN A O 1
ATOM 730 N N . LYS A 1 95 ? -5.054 -0.669 -7.721 1.00 88.75 95 LYS A N 1
ATOM 731 C CA . LYS A 1 95 ? -5.803 -1.909 -7.928 1.00 88.75 95 LYS A CA 1
ATOM 732 C C . LYS A 1 95 ? -6.780 -2.115 -6.785 1.00 88.75 95 LYS A C 1
ATOM 734 O O . LYS A 1 95 ? -6.405 -2.005 -5.621 1.00 88.75 95 LYS A O 1
ATOM 739 N N . TYR A 1 96 ? -8.018 -2.447 -7.122 1.00 89.38 96 TYR A N 1
ATOM 740 C CA . TYR A 1 96 ? -9.015 -2.838 -6.141 1.00 89.38 96 TYR A CA 1
ATOM 741 C C . TYR A 1 96 ? -8.742 -4.247 -5.602 1.00 89.38 96 TYR A C 1
ATOM 743 O O . TYR A 1 96 ? -8.581 -5.199 -6.371 1.00 89.38 96 TYR A O 1
ATOM 751 N N . LEU A 1 97 ? -8.735 -4.384 -4.281 1.00 87.19 97 LEU A N 1
ATOM 752 C CA . LEU A 1 97 ? -8.595 -5.643 -3.571 1.00 87.19 97 LEU A CA 1
ATOM 753 C C . LEU A 1 97 ? -9.987 -6.208 -3.251 1.00 87.19 97 LEU A C 1
ATOM 755 O O . LEU A 1 97 ? -10.694 -5.746 -2.351 1.00 87.19 97 LEU A O 1
ATOM 759 N N . THR A 1 98 ? -10.398 -7.225 -4.007 1.00 85.62 98 THR A N 1
ATOM 760 C CA . THR A 1 98 ? -11.713 -7.870 -3.858 1.00 85.62 98 THR A CA 1
ATOM 761 C C . THR A 1 98 ? -11.850 -8.645 -2.547 1.00 85.62 98 THR A C 1
ATOM 763 O O . THR A 1 98 ? -12.943 -8.670 -1.988 1.00 85.62 98 THR A O 1
ATOM 766 N N . GLY A 1 99 ? -10.755 -9.209 -2.031 1.00 88.44 99 GLY A N 1
ATOM 767 C CA . GLY A 1 99 ? -10.705 -9.993 -0.791 1.00 88.44 99 GLY A CA 1
ATOM 768 C C . GLY A 1 99 ? -10.229 -9.229 0.448 1.00 88.44 99 GLY A C 1
ATOM 769 O O . GLY A 1 99 ? -9.692 -9.856 1.352 1.00 88.44 99 GLY A O 1
ATOM 770 N N . ALA A 1 100 ? -10.359 -7.900 0.475 1.00 90.50 100 ALA A N 1
ATOM 771 C CA . ALA A 1 100 ? -9.925 -7.098 1.618 1.00 90.50 100 ALA A CA 1
ATOM 772 C C . ALA A 1 100 ? -10.702 -7.469 2.896 1.00 90.50 100 ALA A C 1
ATOM 774 O O . ALA A 1 100 ? -11.935 -7.542 2.869 1.00 90.50 100 ALA A O 1
ATOM 775 N N . SER A 1 101 ? -9.997 -7.653 4.014 1.00 94.69 101 SER A N 1
ATOM 776 C CA . SER A 1 101 ? -10.620 -7.874 5.326 1.00 94.69 101 SER A CA 1
ATOM 777 C C . SER A 1 101 ? -11.279 -6.585 5.817 1.00 94.69 101 SER A C 1
ATOM 779 O O . SER A 1 101 ? -10.595 -5.591 6.049 1.00 94.69 101 SER A O 1
ATOM 781 N N . ILE A 1 102 ? -12.602 -6.575 5.990 1.00 94.88 102 ILE A N 1
ATOM 782 C CA . ILE A 1 102 ? -13.364 -5.384 6.401 1.00 94.88 102 ILE A CA 1
ATOM 783 C C . ILE A 1 102 ? -14.217 -5.660 7.637 1.00 94.88 102 ILE A C 1
ATOM 785 O O . ILE A 1 102 ? -14.705 -6.772 7.823 1.00 94.88 102 ILE A O 1
ATOM 789 N N . GLY A 1 103 ? -14.429 -4.629 8.456 1.00 95.88 103 GLY A N 1
ATOM 790 C CA . GLY A 1 103 ? -15.329 -4.683 9.608 1.00 95.88 103 GLY A CA 1
ATOM 791 C C . GLY A 1 103 ? -14.904 -5.673 10.694 1.00 95.88 103 GLY A C 1
ATOM 792 O O . GLY A 1 103 ? -15.763 -6.191 11.403 1.00 95.88 103 GLY A O 1
ATOM 793 N N . ILE A 1 104 ? -13.606 -5.958 10.822 1.00 97.81 104 ILE A N 1
ATOM 794 C CA . ILE A 1 104 ? -13.101 -6.879 11.842 1.00 97.81 104 ILE A CA 1
ATOM 795 C C . ILE A 1 104 ? -13.265 -6.219 13.212 1.00 97.81 104 ILE A C 1
ATOM 797 O O . ILE A 1 104 ? -12.791 -5.103 13.421 1.00 97.81 104 ILE A O 1
ATOM 801 N N . ALA A 1 105 ? -13.944 -6.892 14.140 1.00 98.19 105 ALA A N 1
ATOM 802 C CA . ALA A 1 105 ? -14.175 -6.368 15.482 1.00 98.19 105 ALA A CA 1
ATOM 803 C C . ALA A 1 105 ? -12.861 -6.263 16.269 1.00 98.19 105 ALA A C 1
ATOM 805 O O . ALA A 1 105 ? -12.079 -7.216 16.321 1.00 98.19 105 ALA A O 1
ATOM 806 N N . ILE A 1 106 ? -12.642 -5.112 16.904 1.00 98.44 106 ILE A N 1
ATOM 807 C CA . ILE A 1 106 ? -11.509 -4.894 17.801 1.00 98.44 106 ILE A CA 1
ATOM 808 C C . ILE A 1 106 ? -11.949 -5.243 19.219 1.00 98.44 106 ILE A C 1
ATOM 810 O O . ILE A 1 106 ? -12.940 -4.711 19.713 1.00 98.44 106 ILE A O 1
ATOM 814 N N . THR A 1 107 ? -11.205 -6.124 19.884 1.00 98.12 107 THR A N 1
ATOM 815 C CA . THR A 1 107 ? -11.557 -6.624 21.222 1.00 98.12 107 THR A CA 1
ATOM 816 C C . THR A 1 107 ? -10.680 -6.063 22.331 1.00 98.12 107 THR A C 1
ATOM 818 O O . THR A 1 107 ? -11.084 -6.117 23.490 1.00 98.12 107 THR A O 1
ATOM 821 N N . VAL A 1 108 ? -9.484 -5.555 22.014 1.00 98.38 108 VAL A N 1
ATOM 822 C CA . VAL A 1 108 ? -8.570 -4.940 22.991 1.00 98.38 108 VAL A CA 1
ATOM 823 C C . VAL A 1 108 ? -7.678 -3.913 22.296 1.00 98.38 108 VAL A C 1
ATOM 825 O O . VAL A 1 108 ? -7.129 -4.193 21.231 1.00 98.38 108 VAL A O 1
ATOM 828 N N . PHE A 1 109 ? -7.465 -2.770 22.944 1.00 98.50 109 PHE A N 1
ATOM 829 C CA . PHE A 1 109 ? -6.270 -1.952 22.752 1.00 98.50 109 PHE A CA 1
ATOM 830 C C . PHE A 1 109 ? -5.363 -2.094 23.981 1.00 98.50 109 PHE A C 1
ATOM 832 O O . PHE A 1 109 ? -5.853 -2.155 25.112 1.00 98.50 109 PHE A O 1
ATOM 839 N N . ALA A 1 110 ? -4.049 -2.152 23.775 1.00 98.38 110 ALA A N 1
ATOM 840 C CA . ALA A 1 110 ? -3.060 -2.188 24.852 1.00 98.38 110 ALA A CA 1
ATOM 841 C C . ALA A 1 110 ? -1.834 -1.336 24.508 1.00 98.38 110 ALA A C 1
ATOM 843 O O . ALA A 1 110 ? -1.427 -1.269 23.348 1.00 98.38 110 ALA A O 1
ATOM 844 N N . ASP A 1 111 ? -1.214 -0.732 25.521 1.00 98.31 111 ASP A N 1
ATOM 845 C CA . ASP A 1 111 ? 0.065 -0.045 25.356 1.00 98.31 111 ASP A CA 1
ATOM 846 C C . ASP A 1 111 ? 1.140 -1.039 24.882 1.00 98.31 111 ASP A C 1
ATOM 848 O O . ASP A 1 111 ? 1.336 -2.101 25.484 1.00 98.31 111 ASP A O 1
ATOM 852 N N . TYR A 1 112 ? 1.815 -0.707 23.783 1.00 97.94 112 TYR A N 1
ATOM 853 C CA . TYR A 1 112 ? 2.905 -1.500 23.213 1.00 97.94 112 TYR A CA 1
ATOM 854 C C . TYR A 1 112 ? 4.232 -0.727 23.185 1.00 97.94 112 TYR A C 1
ATOM 856 O O . TYR A 1 112 ? 5.243 -1.231 22.687 1.00 97.94 112 TYR A O 1
ATOM 864 N N . SER A 1 113 ? 4.260 0.458 23.809 1.00 96.94 113 SER A N 1
ATOM 865 C CA . SER A 1 113 ? 5.415 1.356 23.874 1.00 96.94 113 SER A CA 1
ATOM 866 C C . SER A 1 113 ? 6.650 0.739 24.535 1.00 96.94 113 SER A C 1
ATOM 868 O O . SER A 1 113 ? 7.774 1.086 24.177 1.00 96.94 113 SER A O 1
ATOM 870 N N . ALA A 1 114 ? 6.458 -0.228 25.439 1.00 97.31 114 ALA A N 1
ATOM 871 C CA . ALA A 1 114 ? 7.547 -0.972 26.070 1.00 97.31 114 ALA A CA 1
ATOM 872 C C . ALA A 1 114 ? 8.311 -1.892 25.095 1.00 97.31 114 ALA A C 1
ATOM 874 O O . ALA A 1 114 ? 9.457 -2.241 25.367 1.00 97.31 114 ALA A O 1
ATOM 875 N N . THR A 1 115 ? 7.687 -2.297 23.979 1.00 96.81 115 THR A N 1
ATOM 876 C CA . THR A 1 115 ? 8.338 -3.099 22.923 1.00 96.81 115 THR A CA 1
ATOM 877 C C . THR A 1 115 ? 8.752 -2.222 21.746 1.00 96.81 115 THR A C 1
ATOM 879 O O . THR A 1 115 ? 9.882 -2.315 21.274 1.00 96.81 115 THR A O 1
ATOM 882 N N . VAL A 1 116 ? 7.850 -1.351 21.286 1.00 95.31 116 VAL A N 1
ATOM 883 C CA . VAL A 1 116 ? 8.110 -0.388 20.211 1.00 95.31 116 VAL A CA 1
ATOM 884 C C . VAL A 1 116 ? 7.587 0.970 20.659 1.00 95.31 116 VAL A C 1
ATOM 886 O O . VAL A 1 116 ? 6.379 1.159 20.761 1.00 95.31 116 VAL A O 1
ATOM 889 N N . ALA A 1 117 ? 8.484 1.916 20.937 1.00 95.62 117 ALA A N 1
ATOM 890 C CA . ALA A 1 117 ? 8.116 3.236 21.449 1.00 95.62 117 ALA A CA 1
ATOM 891 C C . ALA A 1 117 ? 7.054 3.927 20.570 1.00 95.62 117 ALA A C 1
ATOM 893 O O . ALA A 1 117 ? 7.149 3.902 19.344 1.00 95.62 117 ALA A O 1
ATOM 894 N N . GLY A 1 118 ? 6.053 4.549 21.206 1.00 95.25 118 GLY A N 1
ATOM 895 C CA . GLY A 1 118 ? 4.977 5.269 20.509 1.00 95.25 118 GLY A CA 1
ATOM 896 C C . GLY A 1 118 ? 4.012 4.369 19.730 1.00 95.25 118 GLY A C 1
ATOM 897 O O . GLY A 1 118 ? 3.547 4.755 18.660 1.00 95.25 118 GLY A O 1
ATOM 898 N N . THR A 1 119 ? 3.753 3.147 20.210 1.00 97.12 119 THR A N 1
ATOM 899 C CA . THR A 1 119 ? 2.826 2.228 19.538 1.00 97.12 119 THR A CA 1
ATOM 900 C C . THR A 1 119 ? 1.746 1.681 20.458 1.00 97.12 119 THR A C 1
ATOM 902 O O . THR A 1 119 ? 1.934 1.514 21.667 1.00 97.12 119 THR A O 1
ATOM 905 N N . VAL A 1 120 ? 0.610 1.358 19.844 1.00 98.06 120 VAL A N 1
ATOM 906 C CA . VAL A 1 120 ? -0.544 0.727 20.481 1.00 98.06 120 VAL A CA 1
ATOM 907 C C . VAL A 1 120 ? -0.788 -0.621 19.816 1.00 98.06 120 VAL A C 1
ATOM 909 O O . VAL A 1 120 ? -0.916 -0.707 18.592 1.00 98.06 120 VAL A O 1
ATOM 912 N N . LYS A 1 121 ? -0.866 -1.683 20.620 1.00 98.19 121 LYS A N 1
ATOM 913 C CA . LYS A 1 121 ? -1.281 -3.010 20.162 1.00 98.19 121 LYS A CA 1
ATOM 914 C C . LYS A 1 121 ? -2.800 -3.049 20.050 1.00 98.19 121 LYS A C 1
ATOM 916 O O . LYS A 1 121 ? -3.506 -2.664 20.980 1.00 98.19 121 LYS A O 1
ATOM 921 N N . VAL A 1 122 ? -3.277 -3.590 18.941 1.00 98.38 122 VAL A N 1
ATOM 922 C CA . VAL A 1 122 ? -4.686 -3.815 18.636 1.00 98.38 122 VAL A CA 1
ATOM 923 C C . VAL A 1 122 ? -4.914 -5.317 18.519 1.00 98.38 122 VAL A C 1
ATOM 925 O O . VAL A 1 122 ? -4.242 -5.992 17.736 1.00 98.38 122 VAL A O 1
ATOM 928 N N . THR A 1 123 ? -5.858 -5.843 19.295 1.00 98.38 123 THR A N 1
ATOM 929 C CA . THR A 1 123 ? -6.314 -7.231 19.183 1.00 98.38 123 THR A CA 1
ATOM 930 C C . THR A 1 123 ? -7.607 -7.267 18.379 1.00 98.38 123 THR A C 1
ATOM 932 O O . THR A 1 123 ? -8.617 -6.687 18.785 1.00 98.38 123 THR A O 1
ATOM 935 N N . ALA A 1 124 ? -7.569 -7.956 17.245 1.00 97.94 124 ALA A N 1
ATOM 936 C CA . ALA A 1 124 ? -8.693 -8.197 16.355 1.00 97.94 124 ALA A CA 1
ATOM 937 C C . ALA A 1 124 ? -8.569 -9.630 15.818 1.00 97.94 124 ALA A C 1
ATOM 939 O O . ALA A 1 124 ? -7.674 -9.931 15.030 1.00 97.94 124 ALA A O 1
ATOM 940 N N . VAL A 1 125 ? -9.438 -10.524 16.290 1.00 97.69 125 VAL A N 1
ATOM 941 C CA . VAL A 1 125 ? -9.312 -11.971 16.052 1.00 97.69 125 VAL A CA 1
ATOM 942 C C . VAL A 1 125 ? -9.416 -12.294 14.564 1.00 97.69 125 VAL A C 1
ATOM 944 O O . VAL A 1 125 ? -10.338 -11.829 13.891 1.00 97.69 125 VAL A O 1
ATOM 947 N N . ALA A 1 126 ? -8.491 -13.120 14.070 1.00 96.62 126 ALA A N 1
ATOM 948 C CA . ALA A 1 126 ? -8.435 -13.587 12.687 1.00 96.62 126 ALA A CA 1
ATOM 949 C C . ALA A 1 126 ? -8.554 -12.450 11.656 1.00 96.62 126 ALA A C 1
ATOM 951 O O . ALA A 1 126 ? -9.267 -12.561 10.656 1.00 96.62 126 ALA A O 1
ATOM 952 N N . HIS A 1 127 ? -7.841 -11.345 11.887 1.00 96.00 127 HIS A N 1
ATOM 953 C CA . HIS A 1 127 ? -8.009 -10.122 11.103 1.00 96.00 127 HIS A CA 1
ATOM 954 C C . HIS A 1 127 ? -7.633 -10.260 9.618 1.00 96.00 127 HIS A C 1
ATOM 956 O O . HIS A 1 127 ? -8.073 -9.473 8.782 1.00 96.00 127 HIS A O 1
ATOM 962 N N . GLY A 1 128 ? -6.792 -11.230 9.254 1.00 93.94 128 GLY A N 1
ATOM 963 C CA . GLY A 1 128 ? -6.372 -11.479 7.867 1.00 93.94 128 GLY A CA 1
ATOM 964 C C . GLY A 1 128 ? -5.397 -10.448 7.274 1.00 93.94 128 GLY A C 1
ATOM 965 O O . GLY A 1 128 ? -4.774 -10.741 6.257 1.00 93.94 128 GLY A O 1
ATOM 966 N N . PHE A 1 129 ? -5.211 -9.292 7.924 1.00 93.31 129 PHE A N 1
ATOM 967 C CA . PHE A 1 129 ? -4.177 -8.306 7.574 1.00 93.31 129 PHE A CA 1
ATOM 968 C C . PHE A 1 129 ? -2.762 -8.906 7.521 1.00 93.31 129 PHE A C 1
ATOM 970 O O . PHE A 1 129 ? -2.420 -9.815 8.282 1.00 93.31 129 PHE A O 1
ATOM 977 N N . GLN A 1 130 ? -1.927 -8.355 6.648 1.00 87.06 130 GLN A N 1
ATOM 978 C CA . GLN A 1 130 ? -0.553 -8.749 6.377 1.00 87.06 130 GLN A CA 1
ATOM 979 C C . GLN A 1 130 ? 0.417 -7.598 6.663 1.00 87.06 130 GLN A C 1
ATOM 981 O O . GLN A 1 130 ? 0.142 -6.429 6.397 1.00 87.06 130 GLN A O 1
ATOM 986 N N . SER A 1 131 ? 1.603 -7.945 7.164 1.00 76.94 131 SER A N 1
ATOM 987 C CA . SER A 1 131 ? 2.743 -7.018 7.243 1.00 76.94 131 SER A CA 1
ATOM 988 C C . SER A 1 131 ? 4.056 -7.619 6.748 1.00 76.94 131 SER A C 1
ATOM 990 O O . SER A 1 131 ? 5.099 -6.990 6.892 1.00 76.94 131 SER A O 1
ATOM 992 N N . ALA A 1 132 ? 4.025 -8.855 6.240 1.00 56.59 132 ALA A N 1
ATOM 993 C CA . ALA A 1 132 ? 5.228 -9.605 5.880 1.00 56.59 132 ALA A CA 1
ATOM 994 C C . ALA A 1 132 ? 5.827 -9.171 4.535 1.00 56.59 132 ALA A C 1
ATOM 996 O O . ALA A 1 132 ? 7.000 -9.413 4.275 1.00 56.59 132 ALA A O 1
ATOM 997 N N . THR A 1 133 ? 5.034 -8.522 3.689 1.00 55.25 133 THR A N 1
ATOM 998 C CA . THR A 1 133 ? 5.470 -7.977 2.406 1.00 55.25 133 THR A CA 1
ATOM 999 C C . THR A 1 133 ? 4.979 -6.550 2.337 1.00 55.25 133 THR A C 1
ATOM 1001 O O . THR A 1 133 ? 3.773 -6.321 2.435 1.00 55.25 133 THR A O 1
ATOM 1004 N N . ASP A 1 134 ? 5.888 -5.590 2.187 1.00 57.28 134 ASP A N 1
ATOM 1005 C CA . ASP A 1 134 ? 5.458 -4.245 1.835 1.00 57.28 134 ASP A CA 1
ATOM 1006 C C . ASP A 1 134 ? 4.693 -4.274 0.471 1.00 57.28 134 ASP A C 1
ATOM 1008 O O . ASP A 1 134 ? 4.820 -5.217 -0.310 1.00 57.28 134 ASP A O 1
ATOM 1012 N N . PRO A 1 135 ? 3.850 -3.288 0.143 1.00 65.81 135 PRO A N 1
ATOM 1013 C CA . PRO A 1 135 ? 3.352 -2.301 1.076 1.00 65.81 135 PRO A CA 1
ATOM 1014 C C . PRO A 1 135 ? 2.580 -2.999 2.201 1.00 65.81 135 PRO A C 1
ATOM 1016 O O . PRO A 1 135 ? 1.716 -3.834 1.937 1.00 65.81 135 PRO A O 1
ATOM 1019 N N . LYS A 1 136 ? 2.907 -2.646 3.447 1.00 78.56 136 LYS A N 1
ATOM 1020 C CA . LYS A 1 136 ? 2.126 -3.050 4.615 1.00 78.56 136 LYS A CA 1
ATOM 1021 C C . LYS A 1 136 ? 0.663 -2.697 4.404 1.00 78.56 136 LYS A C 1
ATOM 1023 O O . LYS A 1 136 ? 0.343 -1.689 3.760 1.00 78.56 136 LYS A O 1
ATOM 1028 N N . ASP A 1 137 ? -0.209 -3.497 5.001 1.00 86.38 137 ASP A N 1
ATOM 1029 C CA . ASP A 1 137 ? -1.621 -3.179 4.982 1.00 86.38 137 ASP A CA 1
ATOM 1030 C C . ASP A 1 137 ? -1.883 -1.827 5.645 1.00 86.38 137 ASP A C 1
ATOM 1032 O O . ASP A 1 137 ? -1.351 -1.480 6.705 1.00 86.38 137 ASP A O 1
ATOM 1036 N N . VAL A 1 138 ? -2.729 -1.057 4.975 1.00 88.19 138 VAL A N 1
ATOM 1037 C CA . VAL A 1 138 ? -3.290 0.176 5.502 1.00 88.19 138 VAL A CA 1
ATOM 1038 C C . VAL A 1 138 ? -4.672 -0.169 6.029 1.00 88.19 138 VAL A C 1
ATOM 1040 O O . VAL A 1 138 ? -5.482 -0.741 5.302 1.00 88.19 138 VAL A O 1
ATOM 1043 N N . VAL A 1 139 ? -4.933 0.142 7.293 1.00 91.88 139 VAL A N 1
ATOM 1044 C CA . VAL A 1 139 ? -6.168 -0.212 7.993 1.00 91.88 139 VAL A CA 1
ATOM 1045 C C . VAL A 1 139 ? -6.833 1.050 8.515 1.00 91.88 139 VAL A C 1
ATOM 1047 O O . VAL A 1 139 ? -6.214 1.853 9.213 1.00 91.88 139 VAL A O 1
ATOM 1050 N N . THR A 1 140 ? -8.114 1.210 8.209 1.00 93.62 140 THR A N 1
ATOM 1051 C CA . THR A 1 140 ? -8.978 2.212 8.824 1.00 93.62 140 THR A CA 1
ATOM 1052 C C . THR A 1 140 ? -9.608 1.633 10.085 1.00 93.62 140 THR A C 1
ATOM 1054 O O . THR A 1 140 ? -10.336 0.639 10.024 1.00 93.62 140 THR A O 1
ATOM 1057 N N . ILE A 1 141 ? -9.341 2.274 11.220 1.00 95.69 141 ILE A N 1
ATOM 1058 C CA . ILE A 1 141 ? -10.010 2.022 12.495 1.00 95.69 141 ILE A CA 1
ATOM 1059 C C . ILE A 1 141 ? -11.150 3.030 12.643 1.00 95.69 141 ILE A C 1
ATOM 1061 O O . ILE A 1 141 ? -10.975 4.229 12.410 1.00 95.69 141 ILE A O 1
ATOM 1065 N N . SER A 1 142 ? -12.329 2.540 13.015 1.00 96.12 142 SER A N 1
ATOM 1066 C CA . SER A 1 142 ? -13.532 3.357 13.191 1.00 96.12 142 SER A CA 1
ATOM 1067 C C . SER A 1 142 ? -14.369 2.886 14.377 1.00 96.12 142 SER A C 1
ATOM 1069 O O . SER A 1 142 ? -14.279 1.728 14.779 1.00 96.12 142 SER A O 1
ATOM 1071 N N . GLY A 1 143 ? -15.206 3.771 14.921 1.00 95.56 143 GLY A N 1
ATOM 1072 C CA . GLY A 1 143 ? -16.104 3.442 16.031 1.00 95.56 143 GLY A CA 1
ATOM 1073 C C . GLY A 1 143 ? -15.426 3.398 17.400 1.00 95.56 143 GLY A C 1
ATOM 1074 O O . GLY A 1 143 ? -16.012 2.864 18.329 1.00 95.56 143 GLY A O 1
ATOM 1075 N N . THR A 1 144 ? -14.221 3.956 17.526 1.00 96.75 144 THR A N 1
ATOM 1076 C CA . THR A 1 144 ? -13.560 4.191 18.820 1.00 96.75 144 THR A CA 1
ATOM 1077 C C . THR A 1 144 ? -13.712 5.664 19.224 1.00 96.75 144 THR A C 1
ATOM 1079 O O . THR A 1 144 ? -14.164 6.497 18.440 1.00 96.75 144 THR A O 1
ATOM 1082 N N . THR A 1 145 ? -13.350 6.013 20.446 1.00 96.00 145 THR A N 1
ATOM 1083 C CA . THR A 1 145 ? -13.183 7.384 20.945 1.00 96.00 145 THR A CA 1
ATOM 1084 C C . THR A 1 145 ? -11.792 7.928 20.617 1.00 96.00 145 THR A C 1
ATOM 1086 O O . THR A 1 145 ? -11.679 9.073 20.180 1.00 96.00 145 THR A O 1
ATOM 1089 N N . SER A 1 146 ? -10.740 7.123 20.808 1.00 95.38 146 SER A N 1
ATOM 1090 C CA . SER A 1 146 ? -9.346 7.609 20.769 1.00 95.38 146 SER A CA 1
ATOM 1091 C C . SER A 1 146 ? -8.541 7.215 19.533 1.00 95.38 146 SER A C 1
ATOM 1093 O O . SER A 1 146 ? -7.555 7.879 19.245 1.00 95.38 146 SER A O 1
ATOM 1095 N N . TYR A 1 147 ? -8.953 6.188 18.786 1.00 95.50 147 TYR A N 1
ATOM 1096 C CA . TYR A 1 147 ? -8.122 5.565 17.744 1.00 95.50 147 TYR A CA 1
ATOM 1097 C C . TYR A 1 147 ? -8.767 5.577 16.358 1.00 95.50 147 TYR A C 1
ATOM 1099 O O . TYR A 1 147 ? -8.435 4.762 15.500 1.00 95.50 147 TYR A O 1
ATOM 1107 N N . ASN A 1 148 ? -9.728 6.469 16.113 1.00 94.56 148 ASN A N 1
ATOM 1108 C CA . ASN A 1 148 ? -10.299 6.609 14.777 1.00 94.56 148 ASN A CA 1
ATOM 1109 C C . ASN A 1 148 ? -9.251 7.192 13.832 1.00 94.56 148 ASN A C 1
ATOM 1111 O O . ASN A 1 148 ? -8.738 8.286 14.061 1.00 94.56 148 ASN A O 1
ATOM 1115 N N . GLY A 1 149 ? -8.977 6.497 12.735 1.00 90.50 149 GLY A N 1
ATOM 1116 C CA . GLY A 1 149 ? -7.937 6.921 11.812 1.00 90.50 149 GLY A CA 1
ATOM 1117 C C . GLY A 1 149 ? -7.622 5.876 10.762 1.00 90.50 149 GLY A C 1
ATOM 1118 O O . GLY A 1 149 ? -8.254 4.826 10.688 1.00 90.50 149 GLY A O 1
ATOM 1119 N N . THR A 1 150 ? -6.650 6.188 9.914 1.00 88.56 150 THR A N 1
ATOM 1120 C CA . THR A 1 150 ? -6.112 5.258 8.919 1.00 88.56 150 THR A CA 1
ATOM 1121 C C . THR A 1 150 ? -4.626 5.095 9.174 1.00 88.56 150 THR A C 1
ATOM 1123 O O . THR A 1 150 ? -3.884 6.075 9.149 1.00 88.56 150 THR A O 1
ATOM 1126 N N . PHE A 1 151 ? -4.209 3.859 9.422 1.00 89.06 151 PHE A N 1
ATOM 1127 C CA . PHE A 1 151 ? -2.887 3.523 9.929 1.00 89.06 151 PHE A CA 1
ATOM 1128 C C . PHE A 1 151 ? -2.204 2.518 9.012 1.00 89.06 151 PHE A C 1
ATOM 1130 O O . PHE A 1 151 ? -2.844 1.619 8.472 1.00 89.06 151 PHE A O 1
ATOM 1137 N N . THR A 1 152 ? -0.886 2.638 8.873 1.00 88.62 152 THR A N 1
ATOM 1138 C CA . THR A 1 152 ? -0.072 1.520 8.381 1.00 88.62 152 THR A CA 1
ATOM 1139 C C . THR A 1 152 ? 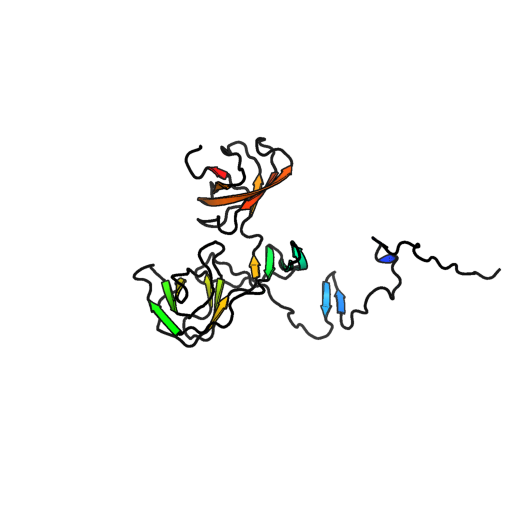0.178 0.578 9.550 1.00 88.62 152 THR A C 1
ATOM 1141 O O . THR A 1 152 ? 0.639 1.030 10.599 1.00 88.62 152 THR A O 1
ATOM 1144 N N . ILE A 1 153 ? -0.136 -0.706 9.389 1.00 91.94 153 ILE A N 1
ATOM 1145 C CA . ILE A 1 153 ? -0.057 -1.679 10.486 1.00 91.94 153 ILE A CA 1
ATOM 1146 C C . ILE A 1 153 ? 1.203 -2.539 10.402 1.00 91.94 153 ILE A C 1
ATOM 1148 O O . ILE A 1 153 ? 1.750 -2.790 9.327 1.00 91.94 153 ILE A O 1
ATOM 1152 N N . ASN A 1 154 ? 1.640 -3.040 11.554 1.00 92.00 154 ASN A N 1
ATOM 1153 C CA . ASN A 1 154 ? 2.623 -4.116 11.643 1.00 92.00 154 ASN A CA 1
ATOM 1154 C C . ASN A 1 154 ? 1.976 -5.302 12.359 1.00 92.00 154 ASN A C 1
ATOM 1156 O O . ASN A 1 154 ? 1.512 -5.173 13.491 1.00 92.00 154 ASN A O 1
ATOM 1160 N N . ARG A 1 155 ? 1.916 -6.451 11.689 1.00 94.38 155 ARG A N 1
ATOM 1161 C CA . ARG A 1 155 ? 1.305 -7.669 12.213 1.00 94.38 155 ARG A CA 1
ATOM 1162 C C . ARG A 1 155 ? 2.241 -8.290 13.244 1.00 94.38 155 ARG A C 1
ATOM 1164 O O . ARG A 1 155 ? 3.429 -8.452 12.980 1.00 94.38 155 ARG A O 1
ATOM 1171 N N . ILE A 1 156 ? 1.685 -8.653 14.393 1.00 95.44 156 ILE A N 1
ATOM 1172 C CA . ILE A 1 156 ? 2.378 -9.413 15.438 1.00 95.44 156 ILE A CA 1
ATOM 1173 C C . ILE A 1 156 ? 2.084 -10.901 15.226 1.00 95.44 156 ILE A C 1
ATOM 1175 O O . ILE A 1 156 ? 3.004 -11.707 15.119 1.00 95.44 156 ILE A O 1
ATOM 1179 N N . ASP A 1 157 ? 0.804 -11.257 15.098 1.00 96.06 157 ASP A N 1
ATOM 1180 C CA . ASP A 1 157 ? 0.341 -12.627 14.859 1.00 96.06 157 ASP A CA 1
ATOM 1181 C C . ASP A 1 157 ? -1.015 -12.632 14.118 1.00 96.06 157 ASP A C 1
ATOM 1183 O O . ASP A 1 157 ? -1.306 -11.718 13.356 1.00 96.06 157 ASP A O 1
ATOM 1187 N N . VAL A 1 158 ? -1.807 -13.705 14.206 1.00 96.44 158 VAL A N 1
ATOM 1188 C CA . VAL A 1 158 ? -3.115 -13.823 13.523 1.00 96.44 158 VAL A CA 1
ATOM 1189 C C . VAL A 1 158 ? -4.226 -12.969 14.146 1.00 96.44 158 VAL A C 1
ATOM 1191 O O . VAL A 1 158 ? -5.193 -12.648 13.453 1.00 96.44 158 VAL A O 1
ATOM 1194 N N . ASP A 1 159 ? -4.066 -12.583 15.410 1.00 98.00 159 ASP A N 1
ATOM 1195 C CA . ASP A 1 159 ? -5.069 -11.863 16.194 1.00 98.00 159 ASP A CA 1
ATOM 1196 C C . ASP A 1 159 ? -4.586 -10.477 16.635 1.00 98.00 159 ASP A C 1
ATOM 1198 O O . ASP A 1 159 ? -5.364 -9.699 17.187 1.00 98.00 159 ASP A O 1
ATOM 1202 N N . ASN A 1 160 ? -3.308 -10.153 16.427 1.00 97.62 160 ASN A N 1
ATOM 1203 C CA . ASN A 1 160 ? -2.695 -8.935 16.932 1.00 97.62 160 ASN A CA 1
ATOM 1204 C C . ASN A 1 160 ? -1.871 -8.214 15.863 1.00 97.62 160 ASN A C 1
ATOM 1206 O O . ASN A 1 160 ? -1.058 -8.803 15.145 1.00 97.62 160 ASN A O 1
ATOM 1210 N N . PHE A 1 161 ? -1.997 -6.892 15.855 1.00 97.69 161 PHE A N 1
ATOM 1211 C CA . PHE A 1 161 ? -1.135 -5.969 15.122 1.00 97.69 161 PHE A CA 1
ATOM 1212 C C . PHE A 1 161 ? -0.868 -4.728 15.980 1.00 97.69 161 PHE A C 1
ATOM 1214 O O . PHE A 1 161 ? -1.509 -4.539 17.012 1.00 97.69 161 PHE A O 1
ATOM 1221 N N . TYR A 1 162 ? 0.077 -3.877 15.586 1.00 96.69 162 TYR A N 1
ATOM 1222 C CA . TYR A 1 162 ? 0.269 -2.573 16.220 1.00 96.69 162 TYR A CA 1
ATOM 1223 C C . TYR A 1 162 ? 0.199 -1.423 15.217 1.00 96.69 162 TYR A C 1
ATOM 1225 O O . TYR A 1 162 ? 0.537 -1.576 14.036 1.00 96.69 162 TYR A O 1
ATOM 1233 N N . ILE A 1 163 ? -0.237 -0.272 15.726 1.00 95.75 163 ILE A N 1
ATOM 1234 C CA . ILE A 1 163 ? -0.262 1.026 15.047 1.00 95.75 163 ILE A CA 1
ATOM 1235 C C . ILE A 1 163 ? 0.687 1.992 15.760 1.00 95.75 163 ILE A C 1
ATOM 1237 O O . ILE A 1 163 ? 0.941 1.845 16.956 1.00 95.75 163 ILE A O 1
ATOM 1241 N N . THR A 1 164 ? 1.211 2.973 15.031 1.00 94.75 164 THR A N 1
ATOM 1242 C CA . THR A 1 164 ? 1.923 4.110 15.628 1.00 94.75 164 THR A CA 1
ATOM 1243 C C . THR A 1 164 ? 0.891 5.131 16.083 1.00 94.75 164 THR A C 1
ATOM 1245 O O . THR A 1 164 ? 0.227 5.735 15.244 1.00 94.75 164 THR A O 1
ATOM 1248 N N . ASP A 1 165 ? 0.723 5.252 17.396 1.00 95.50 165 ASP A N 1
ATOM 1249 C CA . ASP A 1 165 ? -0.167 6.212 18.048 1.00 95.50 165 ASP A CA 1
ATOM 1250 C C . ASP A 1 165 ? 0.211 6.326 19.537 1.00 95.50 165 ASP A C 1
ATOM 1252 O O . ASP A 1 165 ? 0.878 5.448 20.100 1.00 95.50 165 ASP A O 1
ATOM 1256 N N . THR A 1 166 ? -0.235 7.390 20.199 1.00 95.94 166 THR A N 1
ATOM 1257 C CA . THR A 1 166 ? -0.076 7.554 21.645 1.00 95.94 166 THR A CA 1
ATOM 1258 C C . THR A 1 166 ? -1.119 6.718 22.387 1.00 95.94 166 THR A C 1
ATOM 1260 O O . THR A 1 166 ? -2.315 6.780 22.107 1.00 95.94 166 THR A O 1
ATOM 1263 N N . TRP A 1 167 ? -0.683 5.933 23.374 1.00 97.69 167 TRP A N 1
ATOM 1264 C CA . TRP A 1 167 ? -1.600 5.200 24.245 1.00 97.69 167 TRP A CA 1
ATOM 1265 C C . TRP A 1 167 ? -2.487 6.163 25.055 1.00 97.69 167 TRP A C 1
ATOM 1267 O O . TRP A 1 167 ? -1.990 7.094 25.685 1.00 97.69 167 TRP A O 1
ATOM 1277 N N . VAL A 1 168 ? -3.799 5.909 25.066 1.00 97.50 168 VAL A N 1
ATOM 1278 C CA . VAL A 1 168 ? -4.806 6.705 25.781 1.00 97.50 168 VAL A CA 1
ATOM 1279 C C . VAL A 1 168 ? -5.586 5.805 26.734 1.00 97.50 168 VAL A C 1
ATOM 1281 O O . VAL A 1 168 ? -5.543 6.009 27.945 1.00 97.50 168 VAL A O 1
ATOM 1284 N N . ALA A 1 169 ? -6.292 4.800 26.208 1.00 97.06 169 ALA A N 1
ATOM 1285 C CA . ALA A 1 169 ? -7.108 3.878 26.995 1.00 97.06 169 ALA A CA 1
ATOM 1286 C C . ALA A 1 169 ? -7.444 2.609 26.199 1.00 97.06 169 ALA A C 1
ATOM 1288 O O . ALA A 1 169 ? -7.326 2.580 24.980 1.00 97.06 169 ALA A O 1
ATOM 1289 N N . ASN A 1 170 ? -7.930 1.562 26.872 1.00 97.56 170 ASN A N 1
ATOM 1290 C CA . ASN A 1 170 ? -8.503 0.411 26.174 1.00 97.56 170 ASN A CA 1
ATOM 1291 C C . ASN A 1 170 ? -9.914 0.749 25.661 1.00 97.56 170 ASN A C 1
ATOM 1293 O O . ASN A 1 170 ? -10.846 0.853 26.457 1.00 97.56 170 ASN A O 1
ATOM 1297 N N . ASP A 1 171 ? -10.060 0.882 24.343 1.00 92.62 171 ASP A N 1
ATOM 1298 C CA . ASP A 1 171 ? -11.281 1.350 23.675 1.00 92.62 171 ASP A CA 1
ATOM 1299 C C . ASP A 1 171 ? -11.843 0.313 22.684 1.00 92.62 171 ASP A C 1
ATOM 1301 O O . ASP A 1 171 ? -11.974 0.528 21.478 1.00 92.62 171 ASP A O 1
ATOM 1305 N N . ALA A 1 172 ? -12.108 -0.881 23.206 1.00 91.50 172 ALA A N 1
ATOM 1306 C CA . ALA A 1 172 ? -12.462 -2.091 22.465 1.00 91.50 172 ALA A CA 1
ATOM 1307 C C . ALA A 1 172 ? -13.900 -2.118 21.898 1.00 91.50 172 ALA A C 1
ATOM 1309 O O . ALA A 1 172 ? -14.638 -3.084 22.090 1.00 91.50 172 ALA A O 1
ATOM 1310 N N . THR A 1 173 ? -14.332 -1.043 21.239 1.00 91.25 173 THR A N 1
ATOM 1311 C CA . THR A 1 173 ? -15.689 -0.925 20.666 1.00 91.25 173 THR A CA 1
ATOM 1312 C C . THR A 1 173 ? -15.702 -0.720 19.150 1.00 91.25 173 THR A C 1
ATOM 1314 O O . THR A 1 173 ? -16.760 -0.777 18.522 1.00 91.25 173 THR A O 1
ATOM 1317 N N . GLY A 1 174 ? -14.524 -0.523 18.552 1.00 96.75 174 GLY A N 1
ATOM 1318 C CA . GLY A 1 174 ? -14.370 -0.213 17.137 1.00 96.75 174 GLY A CA 1
ATOM 1319 C C . GLY A 1 174 ? -14.229 -1.416 16.207 1.00 96.75 174 GLY A C 1
ATOM 1320 O O . GLY A 1 174 ? -14.206 -2.583 16.604 1.00 96.75 174 GLY A O 1
ATOM 1321 N N . THR A 1 175 ? -14.082 -1.099 14.925 1.00 97.75 175 THR A N 1
ATOM 1322 C CA . THR A 1 175 ? -13.769 -2.057 13.863 1.00 97.75 175 THR A CA 1
ATOM 1323 C C . THR A 1 175 ? -12.537 -1.624 13.082 1.00 97.75 175 THR A C 1
ATOM 1325 O O . THR A 1 175 ? -12.263 -0.429 12.947 1.00 97.75 175 THR A O 1
ATOM 1328 N N . ALA A 1 176 ? -11.821 -2.605 12.541 1.00 97.25 176 ALA A N 1
ATOM 1329 C CA . ALA A 1 176 ? -10.679 -2.439 11.658 1.00 97.25 176 ALA A CA 1
ATOM 1330 C C . ALA A 1 176 ? -11.034 -2.927 10.245 1.00 97.25 176 ALA A C 1
ATOM 1332 O O . ALA A 1 176 ? -11.561 -4.028 10.068 1.00 97.25 176 ALA A O 1
ATOM 1333 N N . SER A 1 177 ? -10.747 -2.112 9.230 1.00 95.06 177 SER A N 1
ATOM 1334 C CA . SER A 1 177 ? -10.972 -2.456 7.820 1.00 95.06 177 SER A CA 1
ATOM 1335 C C . SER A 1 177 ? -9.744 -2.148 6.976 1.00 95.06 177 SER A C 1
ATOM 1337 O O . SER A 1 177 ? -9.239 -1.032 7.019 1.00 95.06 177 SER A O 1
ATOM 1339 N N . GLN A 1 178 ? -9.286 -3.111 6.186 1.00 92.12 178 GLN A N 1
ATOM 1340 C CA . GLN A 1 178 ? -8.199 -2.932 5.230 1.00 92.12 178 GLN A CA 1
ATOM 1341 C C . GLN A 1 178 ? -8.629 -1.988 4.095 1.00 92.12 178 GLN A C 1
ATOM 1343 O O . GLN A 1 178 ? -9.752 -2.071 3.585 1.00 92.12 178 GLN A O 1
ATOM 1348 N N . GLU A 1 179 ? -7.721 -1.108 3.681 1.00 88.38 179 GLU A N 1
ATOM 1349 C CA . GLU A 1 179 ? -7.886 -0.244 2.516 1.00 88.38 179 GLU A CA 1
ATOM 1350 C C . GLU A 1 179 ? -8.077 -1.095 1.255 1.00 88.38 179 GLU A C 1
ATOM 1352 O O . GLU A 1 179 ? -7.352 -2.062 1.006 1.00 88.38 179 GLU A O 1
ATOM 1357 N N . ARG A 1 180 ? -9.070 -0.740 0.435 1.00 89.00 180 ARG A N 1
ATOM 1358 C CA . ARG A 1 180 ? -9.456 -1.564 -0.721 1.00 89.00 180 ARG A CA 1
ATOM 1359 C C . ARG A 1 180 ? -8.664 -1.232 -1.973 1.00 89.00 180 ARG A C 1
ATOM 1361 O O . ARG A 1 180 ? -8.793 -1.949 -2.960 1.00 89.00 180 ARG A O 1
ATOM 1368 N N . PHE A 1 181 ? -7.878 -0.163 -1.961 1.00 86.12 181 PHE A N 1
ATOM 1369 C CA . PHE A 1 181 ? -7.079 0.268 -3.098 1.00 86.12 181 PHE A CA 1
ATOM 1370 C C . PHE A 1 181 ? -5.586 0.161 -2.793 1.00 86.12 181 PHE A C 1
ATOM 1372 O O . PHE A 1 181 ? -5.048 0.883 -1.958 1.00 86.12 181 PHE A O 1
ATOM 1379 N N . ILE A 1 182 ? -4.908 -0.724 -3.523 1.00 81.31 182 ILE A N 1
ATOM 1380 C CA . ILE A 1 182 ? -3.455 -0.886 -3.460 1.00 81.31 182 ILE A CA 1
ATOM 1381 C C . ILE A 1 182 ? -2.827 -0.031 -4.554 1.00 81.31 182 ILE A C 1
ATOM 1383 O O . ILE A 1 182 ? -3.131 -0.199 -5.734 1.00 81.31 182 ILE A O 1
ATOM 1387 N N . ASP A 1 183 ? -1.925 0.860 -4.166 1.00 83.50 183 ASP A N 1
ATOM 1388 C CA . ASP A 1 183 ? -1.156 1.698 -5.082 1.00 83.50 183 ASP A CA 1
ATOM 1389 C C . ASP A 1 183 ? -0.116 0.859 -5.843 1.00 83.50 183 ASP A C 1
ATOM 1391 O O . ASP A 1 183 ? 0.910 0.464 -5.288 1.00 83.50 183 ASP A O 1
ATOM 1395 N N . LEU A 1 184 ? -0.370 0.604 -7.130 1.00 79.25 184 LEU A N 1
ATOM 1396 C CA . LEU A 1 184 ? 0.540 -0.144 -8.005 1.00 79.25 184 LEU A CA 1
ATOM 1397 C C . LEU A 1 184 ? 1.747 0.689 -8.454 1.00 79.25 184 LEU A C 1
ATOM 1399 O O . LEU A 1 184 ? 2.688 0.161 -9.043 1.00 79.25 184 LEU A O 1
ATOM 1403 N N . THR A 1 185 ? 1.717 2.000 -8.228 1.00 76.38 185 THR A N 1
ATOM 1404 C CA . THR A 1 185 ? 2.745 2.933 -8.697 1.00 76.38 185 THR A CA 1
ATOM 1405 C C . THR A 1 185 ? 3.760 3.315 -7.630 1.00 76.38 185 THR A C 1
ATOM 1407 O O . THR A 1 185 ? 4.764 3.929 -7.974 1.00 76.38 185 THR A O 1
ATOM 1410 N N . ARG A 1 186 ? 3.546 2.921 -6.370 1.00 74.19 186 ARG A N 1
ATOM 1411 C CA . ARG A 1 186 ? 4.417 3.252 -5.231 1.00 74.19 186 ARG A CA 1
ATOM 1412 C C . ARG A 1 186 ? 5.842 2.704 -5.350 1.00 74.19 186 ARG A C 1
ATOM 1414 O O . ARG A 1 186 ? 6.776 3.313 -4.847 1.00 74.19 186 ARG A O 1
ATOM 1421 N N . ASN A 1 187 ? 6.008 1.571 -6.024 1.00 77.81 187 ASN A N 1
ATOM 1422 C CA . ASN A 1 187 ? 7.258 0.814 -6.056 1.00 77.81 187 ASN A CA 1
ATOM 1423 C C . ASN A 1 187 ? 7.959 0.943 -7.410 1.00 77.81 187 ASN A C 1
ATOM 1425 O O . ASN A 1 187 ? 8.389 -0.053 -7.986 1.00 77.81 187 ASN A O 1
ATOM 1429 N N . LYS A 1 188 ? 8.050 2.158 -7.956 1.00 85.75 188 LYS A N 1
ATOM 1430 C CA . LYS A 1 188 ? 8.794 2.400 -9.195 1.00 85.75 188 LYS A CA 1
ATOM 1431 C C . LYS A 1 188 ? 9.553 3.714 -9.152 1.00 85.75 188 LYS A C 1
ATOM 1433 O O . LYS A 1 188 ? 9.106 4.665 -8.519 1.00 85.75 188 LYS A O 1
ATOM 1438 N N . ILE A 1 189 ? 10.640 3.777 -9.907 1.00 88.25 189 ILE A N 1
ATOM 1439 C CA . ILE A 1 189 ? 11.381 5.013 -10.163 1.00 88.25 189 ILE A CA 1
ATOM 1440 C C . ILE A 1 189 ? 11.662 5.165 -11.644 1.00 88.25 189 ILE A C 1
ATOM 1442 O O . ILE A 1 189 ? 11.833 4.180 -12.368 1.00 88.25 189 ILE A O 1
ATOM 1446 N N . ARG A 1 190 ? 11.754 6.416 -12.094 1.00 87.62 190 ARG A N 1
ATOM 1447 C CA . ARG A 1 190 ? 12.348 6.713 -13.394 1.00 87.62 190 ARG A CA 1
ATOM 1448 C C . ARG A 1 190 ? 13.855 6.513 -13.305 1.00 87.62 190 ARG A C 1
ATOM 1450 O O . ARG A 1 190 ? 14.533 7.192 -12.542 1.00 87.62 190 ARG A O 1
ATOM 1457 N N . TYR A 1 191 ? 14.354 5.574 -14.097 1.00 88.06 191 TYR A N 1
ATOM 1458 C CA . TYR A 1 191 ? 15.777 5.316 -14.235 1.00 88.06 191 TYR A CA 1
ATOM 1459 C C . TYR A 1 191 ? 16.351 6.212 -15.329 1.00 88.06 191 TYR A C 1
ATOM 1461 O O . TYR A 1 191 ? 15.830 6.249 -16.446 1.00 88.06 191 TYR A O 1
ATOM 1469 N N . ILE A 1 192 ? 17.422 6.927 -14.999 1.00 86.00 192 ILE A N 1
ATOM 1470 C CA . ILE A 1 192 ? 18.237 7.675 -15.952 1.00 86.00 192 ILE A CA 1
ATOM 1471 C C . ILE A 1 192 ? 19.685 7.288 -15.673 1.00 86.00 192 ILE A C 1
ATOM 1473 O O . ILE A 1 192 ? 20.197 7.595 -14.595 1.00 86.00 192 ILE A O 1
ATOM 1477 N N . GLY A 1 193 ? 20.323 6.628 -16.637 1.00 83.38 193 GLY A N 1
ATOM 1478 C CA . GLY A 1 193 ? 21.755 6.372 -16.619 1.00 83.38 193 GLY A CA 1
ATOM 1479 C C . GLY A 1 193 ? 22.505 7.697 -16.495 1.00 83.38 193 GLY A C 1
ATOM 1480 O O . GLY A 1 193 ? 22.221 8.655 -17.218 1.00 83.38 193 GLY A O 1
ATOM 1481 N N . LYS A 1 194 ? 23.422 7.784 -15.530 1.00 80.94 194 LYS A N 1
ATOM 1482 C CA . LYS A 1 194 ? 24.229 8.985 -15.277 1.00 80.94 194 LYS A CA 1
ATOM 1483 C C . LYS A 1 194 ? 25.700 8.622 -15.146 1.00 80.94 194 LYS A C 1
ATOM 1485 O O . LYS A 1 194 ? 26.052 7.598 -14.567 1.00 80.94 194 LYS A O 1
ATOM 1490 N N . ALA A 1 195 ? 26.569 9.505 -15.635 1.00 74.56 195 ALA A N 1
ATOM 1491 C CA . ALA A 1 195 ? 27.996 9.431 -15.345 1.00 74.56 195 ALA A CA 1
ATOM 1492 C C . ALA A 1 195 ? 28.206 9.556 -13.825 1.00 74.56 195 ALA A C 1
ATOM 149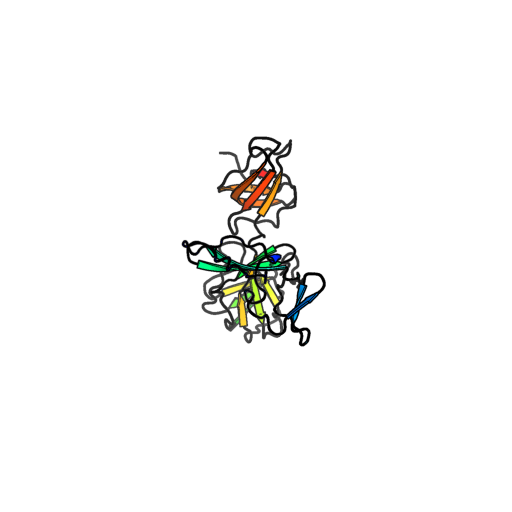4 O O . ALA A 1 195 ? 27.781 10.544 -13.236 1.00 74.56 195 ALA A O 1
ATOM 1495 N N . GLY A 1 196 ? 28.823 8.546 -13.205 1.00 69.44 196 GLY A N 1
ATOM 1496 C CA . GLY A 1 196 ? 28.975 8.449 -11.745 1.00 69.44 196 GLY A CA 1
ATOM 1497 C C . GLY A 1 196 ? 28.104 7.372 -11.092 1.00 69.44 196 GLY A C 1
ATOM 1498 O O . GLY A 1 196 ? 28.378 6.983 -9.960 1.00 69.44 196 GLY A O 1
ATOM 1499 N N . GLN A 1 197 ? 27.123 6.820 -11.813 1.00 76.25 197 GLN A N 1
ATOM 1500 C CA . GLN A 1 197 ? 26.406 5.631 -11.366 1.00 76.25 197 GLN A CA 1
ATOM 1501 C C . GLN A 1 197 ? 27.370 4.439 -11.405 1.00 76.25 197 GLN A C 1
ATOM 1503 O O . GLN A 1 197 ? 27.848 4.043 -12.466 1.00 76.25 197 GLN A O 1
ATOM 1508 N N . ASN A 1 198 ? 27.711 3.906 -10.235 1.00 70.62 198 ASN A N 1
ATOM 1509 C CA . ASN A 1 198 ? 28.673 2.811 -10.093 1.00 70.62 198 ASN A CA 1
ATOM 1510 C C . ASN A 1 198 ? 28.032 1.426 -10.255 1.00 70.62 198 ASN A C 1
ATOM 1512 O O . ASN A 1 198 ? 28.711 0.419 -10.080 1.00 70.62 198 ASN A O 1
ATOM 1516 N N . TYR A 1 199 ? 26.736 1.380 -10.566 1.00 79.06 199 TYR A N 1
ATOM 1517 C CA . TYR A 1 199 ? 25.950 0.161 -10.572 1.00 79.06 199 TYR A CA 1
ATOM 1518 C C . TYR A 1 199 ? 24.994 0.101 -11.762 1.00 79.06 199 TYR A C 1
ATOM 1520 O O . TYR A 1 199 ? 24.352 1.092 -12.110 1.00 79.06 199 TYR A O 1
ATOM 1528 N N . THR A 1 200 ? 24.894 -1.081 -12.368 1.00 86.38 200 THR A N 1
ATOM 1529 C CA . THR A 1 200 ? 23.978 -1.398 -13.471 1.00 86.38 200 THR A CA 1
ATOM 1530 C C . THR A 1 200 ? 22.875 -2.295 -12.910 1.00 86.38 200 THR A C 1
ATOM 1532 O O . THR A 1 200 ? 23.132 -3.481 -12.731 1.00 86.38 200 THR A O 1
ATOM 1535 N N . PRO A 1 201 ? 21.673 -1.770 -12.608 1.00 89.44 201 PRO A N 1
ATOM 1536 C CA . PRO A 1 201 ? 20.631 -2.563 -11.964 1.00 89.44 201 PRO A CA 1
ATOM 1537 C C . PRO A 1 201 ? 20.159 -3.726 -12.842 1.00 89.44 201 PRO A C 1
ATOM 1539 O O . PRO A 1 201 ? 19.785 -3.530 -14.001 1.00 89.44 201 PRO A O 1
ATOM 1542 N N . ALA A 1 202 ? 20.100 -4.916 -12.265 1.00 90.56 202 ALA A N 1
ATOM 1543 C CA . ALA A 1 202 ? 19.488 -6.116 -12.809 1.00 90.56 202 ALA A CA 1
ATOM 1544 C C . ALA A 1 202 ? 18.326 -6.588 -11.919 1.00 90.56 202 ALA A C 1
ATOM 1546 O O . ALA A 1 202 ? 18.092 -6.096 -10.817 1.00 90.56 202 ALA A O 1
ATOM 1547 N N . VAL A 1 203 ? 17.530 -7.527 -12.430 1.00 90.56 203 VAL A N 1
ATOM 1548 C CA . VAL A 1 203 ? 16.421 -8.119 -11.669 1.00 90.56 203 VAL A CA 1
ATOM 1549 C C . VAL A 1 203 ? 16.971 -8.913 -10.482 1.00 90.56 203 VAL A C 1
ATOM 1551 O O . VAL A 1 203 ? 17.901 -9.694 -10.642 1.00 90.56 203 VAL A O 1
ATOM 1554 N N . SER A 1 204 ? 16.318 -8.787 -9.328 1.00 91.31 204 SER A N 1
ATOM 1555 C CA . SER A 1 204 ? 16.686 -9.333 -8.008 1.00 91.31 204 SER A CA 1
ATOM 1556 C C . SER A 1 204 ? 17.794 -8.585 -7.265 1.00 91.31 204 SER A C 1
ATOM 1558 O O . SER A 1 204 ? 18.041 -8.891 -6.098 1.00 91.31 204 SER A O 1
ATOM 1560 N N . ASP A 1 205 ? 18.394 -7.567 -7.876 1.00 90.81 205 ASP A N 1
ATOM 1561 C CA . ASP A 1 205 ? 19.389 -6.738 -7.205 1.00 90.81 205 ASP A CA 1
ATOM 1562 C C . ASP A 1 205 ? 18.763 -5.906 -6.089 1.00 90.81 205 ASP A C 1
ATOM 1564 O O . ASP A 1 205 ? 17.652 -5.385 -6.232 1.00 90.81 205 ASP A O 1
ATOM 1568 N N . THR A 1 206 ? 19.497 -5.734 -4.987 1.00 91.56 206 THR A N 1
ATOM 1569 C CA . THR A 1 206 ? 19.133 -4.771 -3.942 1.00 91.56 206 THR A CA 1
ATOM 1570 C C . THR A 1 206 ? 19.897 -3.478 -4.173 1.00 91.56 206 THR A C 1
ATOM 1572 O O . THR A 1 206 ? 21.109 -3.409 -3.970 1.00 91.56 206 THR A O 1
ATOM 1575 N N . ILE A 1 207 ? 19.176 -2.434 -4.564 1.00 91.38 207 ILE A N 1
ATOM 1576 C CA . ILE A 1 207 ? 19.750 -1.117 -4.833 1.00 91.38 207 ILE A CA 1
ATOM 1577 C C . ILE A 1 207 ? 19.378 -0.125 -3.741 1.00 91.38 207 ILE A C 1
ATOM 1579 O O . ILE A 1 207 ? 18.330 -0.252 -3.108 1.00 91.38 207 ILE A O 1
ATOM 1583 N N . LYS A 1 208 ? 20.233 0.873 -3.529 1.00 92.25 208 LYS A N 1
ATOM 1584 C CA . LYS A 1 208 ? 20.042 1.970 -2.584 1.00 92.25 208 LYS A CA 1
ATOM 1585 C C . LYS A 1 208 ? 20.015 3.310 -3.313 1.00 92.25 208 LYS A C 1
ATOM 1587 O O . LYS A 1 208 ? 20.872 3.580 -4.147 1.00 92.25 208 LYS A O 1
ATOM 1592 N N . GLY A 1 209 ? 19.058 4.165 -2.982 1.00 90.88 209 GLY A N 1
ATOM 1593 C CA . GLY A 1 209 ? 19.039 5.556 -3.412 1.00 90.88 209 GLY A CA 1
ATOM 1594 C C . GLY A 1 209 ? 20.127 6.355 -2.698 1.00 90.88 209 GLY A C 1
ATOM 1595 O O . GLY A 1 209 ? 20.197 6.357 -1.467 1.00 90.88 209 GLY A O 1
ATOM 1596 N N . ALA A 1 210 ? 20.991 7.030 -3.453 1.00 88.56 210 ALA A N 1
ATOM 1597 C CA . ALA A 1 210 ? 22.103 7.801 -2.900 1.00 88.56 210 ALA A CA 1
ATOM 1598 C C . ALA A 1 210 ? 21.628 8.973 -2.028 1.00 88.56 210 ALA A C 1
ATOM 1600 O O . ALA A 1 210 ? 22.278 9.313 -1.041 1.00 88.56 210 ALA A O 1
ATOM 1601 N N . SER A 1 211 ? 20.504 9.598 -2.396 1.00 89.38 211 SER A N 1
ATOM 1602 C CA . SER A 1 211 ? 19.964 10.772 -1.699 1.00 89.38 211 SER A CA 1
ATOM 1603 C C . SER A 1 211 ? 18.873 10.393 -0.705 1.00 89.38 211 SER A C 1
ATOM 1605 O O . SER A 1 211 ? 18.848 10.918 0.407 1.00 89.38 211 SER A O 1
ATOM 1607 N N . SER A 1 212 ? 17.989 9.462 -1.071 1.00 89.38 212 SER A N 1
ATOM 1608 C CA . SER A 1 212 ? 16.900 9.011 -0.198 1.00 89.38 212 SER A CA 1
ATOM 1609 C C . SER A 1 212 ? 17.358 8.045 0.895 1.00 89.38 212 SER A C 1
ATOM 1611 O O . SER A 1 212 ? 16.688 7.920 1.916 1.00 89.38 212 SER A O 1
ATOM 1613 N N . SER A 1 213 ? 18.480 7.343 0.691 1.00 89.75 213 SER A N 1
ATOM 1614 C CA . SER A 1 213 ? 18.853 6.138 1.446 1.00 89.75 213 SER A CA 1
ATOM 1615 C C . SER A 1 213 ? 17.818 5.006 1.394 1.00 89.75 213 SER A C 1
ATOM 1617 O O . SER A 1 213 ? 17.998 4.010 2.099 1.00 89.75 213 SER A O 1
ATOM 1619 N N . ALA A 1 214 ? 16.781 5.119 0.555 1.00 89.50 214 ALA A N 1
ATOM 1620 C CA . ALA A 1 214 ? 15.806 4.062 0.340 1.00 89.50 214 ALA A CA 1
ATOM 1621 C C . ALA A 1 214 ? 16.506 2.848 -0.270 1.00 89.50 214 ALA A C 1
ATOM 1623 O O . ALA A 1 214 ? 17.375 3.000 -1.125 1.00 89.50 214 ALA A O 1
ATOM 1624 N N . THR A 1 215 ? 16.150 1.647 0.158 1.00 91.62 215 THR A N 1
ATOM 1625 C CA . THR A 1 215 ? 16.650 0.399 -0.424 1.00 91.62 215 THR A CA 1
ATOM 1626 C C . THR A 1 215 ? 15.504 -0.320 -1.110 1.00 91.62 215 THR A C 1
ATOM 1628 O O . THR A 1 215 ? 14.371 -0.208 -0.662 1.00 91.62 215 THR A O 1
ATOM 1631 N N . GLY A 1 216 ? 15.768 -1.009 -2.216 1.00 90.06 216 GLY A N 1
ATOM 1632 C CA . GLY A 1 216 ? 14.746 -1.613 -3.065 1.00 90.06 216 GLY A CA 1
ATOM 1633 C C . GLY A 1 216 ? 15.266 -2.860 -3.764 1.00 90.06 216 GLY A C 1
ATOM 1634 O O . GLY A 1 216 ? 16.337 -2.810 -4.360 1.00 90.06 216 GLY A O 1
ATOM 1635 N N . VAL A 1 217 ? 14.508 -3.959 -3.740 1.00 90.69 217 VAL A N 1
ATOM 1636 C CA . VAL A 1 217 ? 14.794 -5.137 -4.582 1.00 90.69 217 VAL A CA 1
ATOM 1637 C C . VAL A 1 217 ? 14.166 -4.939 -5.957 1.00 90.69 217 VAL A C 1
ATOM 1639 O O . VAL A 1 217 ? 12.959 -4.721 -6.042 1.00 90.69 217 VAL A O 1
ATOM 1642 N N . VAL A 1 218 ? 14.946 -5.002 -7.032 1.00 90.81 218 VAL A N 1
ATOM 1643 C CA . VAL A 1 218 ? 14.459 -4.802 -8.406 1.00 90.81 218 VAL A CA 1
ATOM 1644 C C . VAL A 1 218 ? 13.626 -6.008 -8.855 1.00 90.81 218 VAL A C 1
ATOM 1646 O O . VAL A 1 218 ? 14.135 -7.118 -8.948 1.00 90.81 218 VAL A O 1
ATOM 1649 N N . ALA A 1 219 ? 12.353 -5.804 -9.191 1.00 90.06 219 ALA A N 1
ATOM 1650 C CA . ALA A 1 219 ? 11.504 -6.831 -9.804 1.00 90.06 219 ALA A CA 1
ATOM 1651 C C . ALA A 1 219 ? 11.586 -6.822 -11.330 1.00 90.06 219 ALA A C 1
ATOM 1653 O O . ALA A 1 219 ? 11.579 -7.874 -11.964 1.00 90.06 219 ALA A O 1
ATOM 1654 N N . ALA A 1 220 ? 11.632 -5.634 -11.928 1.00 90.69 220 ALA A N 1
ATOM 1655 C CA . ALA A 1 220 ? 11.734 -5.481 -13.369 1.00 90.69 220 ALA A CA 1
ATOM 1656 C C . ALA A 1 220 ? 12.436 -4.175 -13.727 1.00 90.69 220 ALA A C 1
ATOM 1658 O O . ALA A 1 220 ? 12.311 -3.165 -13.033 1.00 90.69 220 ALA A O 1
ATOM 1659 N N . LEU A 1 221 ? 13.123 -4.191 -14.862 1.00 90.31 221 LEU A N 1
ATOM 1660 C CA . LEU A 1 221 ? 13.675 -3.007 -15.494 1.00 90.31 221 LEU A CA 1
ATOM 1661 C C . LEU A 1 221 ? 13.079 -2.894 -16.894 1.00 90.31 221 LEU A C 1
ATOM 1663 O O . LEU A 1 221 ? 13.230 -3.793 -17.719 1.00 90.31 221 LEU A O 1
ATOM 1667 N N . ILE A 1 222 ? 12.392 -1.787 -17.152 1.00 91.38 222 ILE A N 1
ATOM 1668 C CA . ILE A 1 222 ? 11.807 -1.479 -18.456 1.00 91.38 222 ILE A CA 1
ATOM 1669 C C . ILE A 1 222 ? 12.609 -0.328 -19.046 1.00 91.38 222 ILE A C 1
ATOM 1671 O O . ILE A 1 222 ? 12.578 0.774 -18.504 1.00 91.38 222 ILE A O 1
ATOM 1675 N N . LEU A 1 223 ? 13.335 -0.575 -20.134 1.00 90.81 223 LEU A N 1
ATOM 1676 C CA . LEU A 1 223 ? 14.077 0.464 -20.843 1.00 90.81 223 LEU A CA 1
ATOM 1677 C C . LEU A 1 223 ? 13.193 1.115 -21.906 1.00 90.81 223 LEU A C 1
ATOM 1679 O O . LEU A 1 223 ? 12.616 0.429 -22.746 1.00 90.81 223 LEU A O 1
ATOM 1683 N N . ASP A 1 224 ? 13.136 2.442 -21.878 1.00 90.12 224 ASP A N 1
ATOM 1684 C CA . ASP A 1 224 ? 12.518 3.260 -22.920 1.00 90.12 224 ASP A CA 1
ATOM 1685 C C . ASP A 1 224 ? 13.517 3.488 -24.069 1.00 90.12 224 ASP A C 1
ATOM 1687 O O . ASP A 1 224 ? 13.161 3.396 -25.243 1.00 90.12 224 ASP A O 1
ATOM 1691 N N . THR A 1 225 ? 14.780 3.783 -23.731 1.00 91.88 225 THR A N 1
ATOM 1692 C CA . THR A 1 225 ? 15.879 4.025 -24.681 1.00 91.88 225 THR A CA 1
ATOM 1693 C C . THR A 1 225 ? 17.228 3.611 -24.091 1.00 91.88 225 THR A C 1
ATOM 1695 O O . THR A 1 225 ? 17.379 3.562 -22.870 1.00 91.88 225 THR A O 1
ATOM 1698 N N . GLY A 1 226 ? 18.231 3.413 -24.951 1.00 91.06 226 GLY A N 1
ATOM 1699 C CA . GLY A 1 226 ? 19.612 3.131 -24.544 1.00 91.06 226 GLY A CA 1
ATOM 1700 C C . GLY A 1 226 ? 19.817 1.697 -24.049 1.00 91.06 226 GLY A C 1
ATOM 1701 O O . GLY A 1 226 ? 19.013 0.804 -24.324 1.00 91.06 226 GLY A O 1
ATOM 1702 N N . THR A 1 227 ? 20.909 1.469 -23.324 1.00 88.81 227 THR A N 1
ATOM 1703 C CA . THR A 1 227 ? 21.235 0.164 -22.718 1.00 8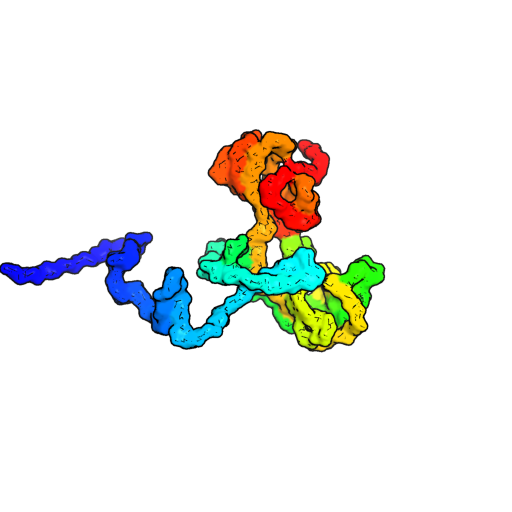8.81 227 THR A CA 1
ATOM 1704 C C . THR A 1 227 ? 21.614 0.364 -21.260 1.00 88.81 227 THR A C 1
ATOM 1706 O O . THR A 1 227 ? 22.234 1.370 -20.954 1.00 88.81 227 THR A O 1
ATOM 1709 N N . VAL A 1 228 ? 21.274 -0.559 -20.350 1.00 83.38 228 VAL A N 1
ATOM 1710 C CA . VAL A 1 228 ? 21.561 -0.378 -18.904 1.00 83.38 228 VAL A CA 1
ATOM 1711 C C . VAL A 1 228 ? 23.051 -0.144 -18.636 1.00 83.38 228 VAL A C 1
ATOM 1713 O O . VAL A 1 228 ? 23.407 0.643 -17.771 1.00 83.38 228 VAL A O 1
ATOM 1716 N N . ALA A 1 229 ? 23.919 -0.811 -19.405 1.00 82.94 229 ALA A N 1
ATOM 1717 C CA . ALA A 1 229 ? 25.369 -0.639 -19.327 1.00 82.94 229 ALA A CA 1
ATOM 1718 C C . ALA A 1 229 ? 25.852 0.687 -19.951 1.00 82.94 229 ALA A C 1
ATOM 1720 O O . ALA A 1 229 ? 26.973 1.128 -19.701 1.00 82.94 229 ALA A O 1
ATOM 1721 N N . GLY A 1 230 ? 25.027 1.309 -20.794 1.00 78.69 230 GLY A N 1
ATOM 1722 C CA . GLY A 1 230 ? 25.266 2.614 -21.384 1.00 78.69 230 GLY A CA 1
ATOM 1723 C C . GLY A 1 230 ? 24.834 3.731 -20.439 1.00 78.69 230 GLY A C 1
ATOM 1724 O O . GLY A 1 230 ? 23.768 3.696 -19.829 1.00 78.69 230 GLY A O 1
ATOM 1725 N N . LEU A 1 231 ? 25.633 4.794 -20.372 1.00 81.56 231 LEU A N 1
ATOM 1726 C CA . LEU A 1 231 ? 25.297 6.013 -19.622 1.00 81.56 231 LEU A CA 1
ATOM 1727 C C . LEU A 1 231 ? 24.118 6.799 -20.239 1.00 81.56 231 LEU A C 1
ATOM 1729 O O . LEU A 1 231 ? 23.856 7.930 -19.842 1.00 81.56 231 LEU A O 1
ATOM 1733 N N . ASP A 1 232 ? 23.441 6.233 -21.238 1.00 87.50 232 ASP A N 1
ATOM 1734 C CA . ASP A 1 232 ? 22.332 6.816 -21.986 1.00 87.50 232 ASP A CA 1
ATOM 1735 C C . ASP A 1 232 ? 20.987 6.116 -21.722 1.00 87.50 232 ASP A C 1
ATOM 1737 O O . ASP A 1 232 ? 19.967 6.525 -22.290 1.00 87.50 232 ASP A O 1
ATOM 1741 N N . ALA A 1 233 ? 20.954 5.086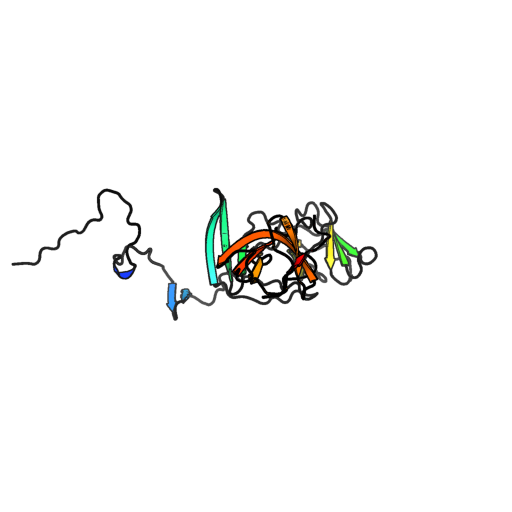 -20.865 1.00 89.50 233 ALA A N 1
ATOM 1742 C CA . ALA A 1 233 ? 19.709 4.404 -20.548 1.00 89.50 233 ALA A CA 1
ATOM 1743 C C . ALA A 1 233 ? 18.679 5.344 -19.927 1.00 89.50 233 ALA A C 1
ATOM 1745 O O . ALA A 1 233 ? 18.953 6.122 -19.012 1.00 89.50 233 ALA A O 1
ATOM 1746 N N . ARG A 1 234 ? 17.443 5.212 -20.393 1.00 89.88 234 ARG A N 1
ATOM 1747 C CA . ARG A 1 234 ? 16.269 5.799 -19.751 1.00 89.88 234 ARG A CA 1
ATOM 1748 C C . ARG A 1 234 ? 15.221 4.723 -19.627 1.00 89.88 234 ARG A C 1
ATOM 1750 O O . ARG A 1 234 ? 15.035 3.942 -20.555 1.00 89.88 234 ARG A O 1
ATOM 1757 N N . GLY A 1 235 ? 14.541 4.671 -18.495 1.00 90.31 235 GLY A N 1
ATOM 1758 C CA . GLY A 1 235 ? 13.560 3.630 -18.257 1.00 90.31 235 GLY A CA 1
ATOM 1759 C C . GLY A 1 235 ? 12.814 3.782 -16.947 1.00 90.31 235 GLY A C 1
ATOM 1760 O O . GLY A 1 235 ? 12.739 4.858 -16.348 1.00 90.31 235 GLY A O 1
ATOM 1761 N N . THR A 1 236 ? 12.243 2.673 -16.506 1.00 91.31 236 THR A N 1
ATOM 1762 C CA . THR A 1 236 ? 11.548 2.545 -15.234 1.00 91.31 236 THR A CA 1
ATOM 1763 C C . THR A 1 236 ? 12.055 1.297 -14.531 1.00 91.31 236 THR A C 1
ATOM 1765 O O . THR A 1 236 ? 11.989 0.202 -15.091 1.00 91.31 236 THR A O 1
ATOM 1768 N N . ILE A 1 237 ? 12.538 1.463 -13.304 1.00 90.00 237 ILE A N 1
ATOM 1769 C CA . ILE A 1 237 ? 12.775 0.341 -12.395 1.00 90.00 237 ILE A CA 1
ATOM 1770 C C . ILE A 1 237 ? 11.488 0.123 -11.619 1.00 90.00 237 ILE A C 1
ATOM 1772 O O . ILE A 1 237 ? 10.920 1.071 -11.077 1.00 90.00 237 ILE A O 1
ATOM 1776 N N . ILE A 1 238 ? 11.036 -1.121 -11.587 1.00 89.69 238 ILE A N 1
ATOM 1777 C CA . ILE A 1 238 ? 9.927 -1.587 -10.768 1.00 89.69 238 ILE A CA 1
ATOM 1778 C C . ILE A 1 238 ? 10.544 -2.431 -9.667 1.00 89.69 238 ILE A C 1
ATOM 1780 O O . ILE A 1 238 ? 11.264 -3.388 -9.946 1.00 89.69 238 ILE A O 1
ATOM 1784 N N . PHE A 1 239 ? 10.263 -2.082 -8.423 1.00 88.88 239 PHE A N 1
ATOM 1785 C CA . PHE A 1 239 ? 10.694 -2.847 -7.269 1.00 88.88 239 PHE A CA 1
ATOM 1786 C C . PHE A 1 239 ? 9.708 -3.967 -6.966 1.00 88.88 239 PHE A C 1
ATOM 1788 O O . PHE A 1 239 ? 8.500 -3.834 -7.193 1.00 88.88 239 PHE A O 1
ATOM 1795 N N . THR A 1 240 ? 10.225 -5.064 -6.417 1.00 83.31 240 THR A N 1
ATOM 1796 C CA . THR A 1 240 ? 9.416 -6.127 -5.824 1.00 83.31 240 THR A CA 1
ATOM 1797 C C . THR A 1 240 ? 8.430 -5.500 -4.865 1.00 83.31 240 THR A C 1
ATOM 1799 O O . THR A 1 240 ? 8.773 -4.563 -4.138 1.00 83.31 240 THR A O 1
ATOM 1802 N N . GLN A 1 241 ? 7.191 -5.993 -4.891 1.00 70.75 241 GLN A N 1
ATOM 1803 C CA . GLN A 1 241 ? 6.163 -5.532 -3.980 1.00 70.75 241 GLN A CA 1
ATOM 1804 C C . GLN A 1 241 ? 6.685 -5.709 -2.553 1.00 70.75 241 GLN A C 1
ATOM 1806 O O . GLN A 1 241 ? 6.884 -6.820 -2.073 1.00 70.75 241 GLN A O 1
ATOM 1811 N N . GLY A 1 242 ? 7.033 -4.572 -1.959 1.00 66.88 242 GLY A N 1
ATOM 1812 C CA . GLY A 1 242 ? 7.593 -4.502 -0.628 1.00 66.88 242 GLY A CA 1
ATOM 1813 C C . GLY A 1 242 ? 9.049 -4.806 -0.428 1.00 66.88 242 GLY A C 1
ATOM 1814 O O . GLY A 1 242 ? 9.489 -4.970 0.703 1.0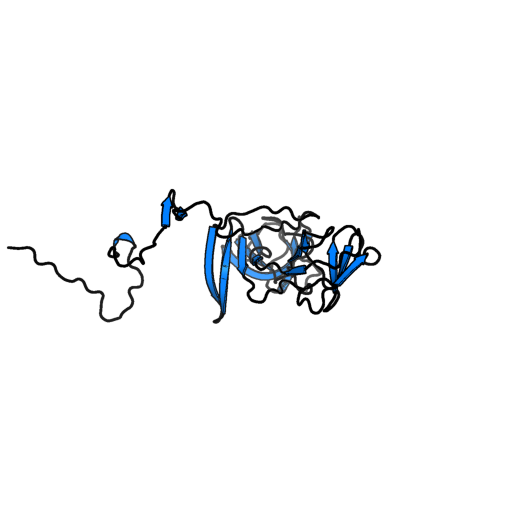0 66.88 242 GLY A O 1
ATOM 1815 N N . GLY A 1 243 ? 9.808 -4.818 -1.512 1.00 71.31 243 GLY A N 1
ATOM 1816 C CA . GLY A 1 243 ? 11.253 -4.736 -1.425 1.00 71.31 243 GLY A CA 1
ATOM 1817 C C . GLY A 1 243 ? 11.750 -3.335 -1.069 1.00 71.31 243 GLY A C 1
ATOM 1818 O O . GLY A 1 243 ? 12.951 -3.199 -0.884 1.00 71.31 243 GLY A O 1
ATOM 1819 N N . VAL A 1 244 ? 10.882 -2.309 -1.016 1.00 82.25 244 VAL A N 1
ATOM 1820 C CA . VAL A 1 244 ? 11.280 -0.917 -0.754 1.00 82.25 244 VAL A CA 1
ATOM 1821 C C . VAL A 1 244 ? 11.231 -0.596 0.738 1.00 82.25 244 VAL A C 1
ATOM 1823 O O . VAL A 1 244 ? 10.154 -0.594 1.328 1.00 82.25 244 VAL A O 1
ATOM 1826 N N . THR A 1 245 ? 12.376 -0.265 1.335 1.00 82.31 245 THR A N 1
ATOM 1827 C CA . THR A 1 245 ? 12.497 0.157 2.741 1.00 82.31 245 THR A CA 1
ATOM 1828 C C . THR A 1 245 ? 13.288 1.464 2.855 1.00 82.31 245 THR A C 1
ATOM 1830 O O . THR A 1 245 ? 13.920 1.896 1.899 1.00 82.31 245 THR A O 1
ATOM 1833 N N . GLY A 1 246 ? 13.251 2.135 4.012 1.00 82.50 246 GLY A N 1
ATOM 1834 C CA . GLY A 1 246 ? 14.018 3.374 4.233 1.00 82.50 246 GLY A CA 1
ATOM 1835 C C . GLY A 1 246 ? 13.387 4.653 3.664 1.00 82.50 246 GLY A C 1
ATOM 1836 O O . GLY A 1 246 ? 13.991 5.715 3.758 1.00 82.50 246 GLY A O 1
ATOM 1837 N N . GLY A 1 247 ? 12.165 4.574 3.130 1.00 80.19 247 GLY A N 1
ATOM 1838 C CA . GLY A 1 247 ? 11.425 5.709 2.568 1.00 80.19 247 GLY A CA 1
ATOM 1839 C C . GLY A 1 247 ? 11.218 5.593 1.055 1.00 80.19 247 GLY A C 1
ATOM 1840 O O . GLY A 1 247 ? 11.607 4.591 0.455 1.00 80.19 247 GLY A O 1
ATOM 1841 N N . PRO A 1 248 ? 10.551 6.575 0.422 1.00 82.94 248 PRO A N 1
ATOM 1842 C CA . PRO A 1 248 ? 10.420 6.603 -1.027 1.00 82.94 248 PRO A CA 1
ATOM 1843 C C . PRO A 1 248 ? 11.755 6.978 -1.674 1.00 82.94 248 PRO A C 1
ATOM 1845 O O . PRO A 1 248 ? 12.462 7.866 -1.194 1.00 82.94 248 PRO A O 1
ATOM 1848 N N . PHE A 1 249 ? 12.058 6.352 -2.807 1.00 86.50 249 PHE A N 1
ATOM 1849 C CA . PHE A 1 249 ? 13.111 6.842 -3.686 1.00 86.50 249 PHE A CA 1
ATOM 1850 C C . PHE A 1 249 ? 12.756 8.242 -4.221 1.00 86.50 249 PHE A C 1
ATOM 1852 O O . PHE A 1 249 ? 11.580 8.567 -4.417 1.00 86.50 249 PHE A O 1
ATOM 1859 N N . GLN A 1 250 ? 13.768 9.071 -4.465 1.00 87.19 250 GLN A N 1
ATOM 1860 C CA . GLN A 1 250 ? 13.617 10.405 -5.047 1.00 87.19 250 GLN A CA 1
ATOM 1861 C C . GLN A 1 250 ? 13.709 10.365 -6.578 1.00 87.19 250 GLN A C 1
ATOM 1863 O O . GLN A 1 250 ? 14.449 9.573 -7.163 1.00 87.19 250 GLN A O 1
ATOM 1868 N N . ASP A 1 251 ? 12.986 11.266 -7.243 1.00 82.81 251 ASP A N 1
ATOM 1869 C CA . ASP A 1 251 ? 13.044 11.387 -8.699 1.00 82.81 251 ASP A CA 1
ATOM 1870 C C . ASP A 1 251 ? 14.461 11.743 -9.170 1.00 82.81 251 ASP A C 1
ATOM 1872 O O . ASP A 1 251 ? 15.071 12.709 -8.712 1.00 82.81 251 ASP A O 1
ATOM 1876 N N . ASN A 1 252 ? 14.956 10.996 -10.161 1.00 82.38 252 ASN A N 1
ATOM 1877 C CA . ASN A 1 252 ? 16.284 11.160 -10.763 1.00 82.38 252 ASN A CA 1
ATOM 1878 C C . ASN A 1 252 ? 17.464 10.975 -9.796 1.00 82.38 252 ASN A C 1
ATOM 1880 O O . ASN A 1 252 ? 18.568 11.447 -10.109 1.00 82.38 252 ASN A O 1
ATOM 1884 N N . GLU A 1 253 ? 17.265 10.328 -8.648 1.00 86.56 253 GLU A N 1
ATOM 1885 C CA . GLU A 1 253 ? 18.377 10.065 -7.742 1.00 86.56 253 GLU A CA 1
ATOM 1886 C C . GLU A 1 253 ? 19.372 9.049 -8.316 1.00 86.56 253 GLU A C 1
ATOM 1888 O O . GLU A 1 253 ? 19.039 8.216 -9.162 1.00 86.56 253 GLU A O 1
ATOM 1893 N N . GLU A 1 254 ? 20.622 9.147 -7.867 1.00 88.00 254 GLU A N 1
ATOM 1894 C CA . GLU A 1 254 ? 21.645 8.160 -8.197 1.00 88.00 254 GLU A CA 1
ATOM 1895 C C . GLU A 1 254 ? 21.380 6.858 -7.441 1.00 88.00 254 GLU A C 1
ATOM 1897 O O . GLU A 1 254 ? 20.943 6.864 -6.290 1.00 88.00 254 GLU A O 1
ATOM 1902 N N . LEU A 1 255 ? 21.656 5.738 -8.104 1.00 89.00 255 LEU A N 1
ATOM 1903 C CA . LEU A 1 255 ? 21.450 4.404 -7.550 1.00 89.00 255 LEU A CA 1
ATOM 1904 C C . LEU A 1 255 ? 22.808 3.803 -7.227 1.00 89.00 255 LEU A C 1
ATOM 1906 O O . LEU A 1 255 ? 23.719 3.852 -8.053 1.00 89.00 255 LEU A O 1
ATOM 1910 N N . GLN A 1 256 ? 22.912 3.257 -6.026 1.00 88.00 256 GLN A N 1
ATOM 1911 C CA . GLN A 1 256 ? 24.090 2.610 -5.476 1.00 88.00 256 GLN A CA 1
ATOM 1912 C C . GLN A 1 256 ? 23.767 1.143 -5.202 1.00 88.00 256 GLN A C 1
ATOM 1914 O O . GLN A 1 256 ? 22.620 0.783 -4.936 1.00 88.00 256 GLN A O 1
ATOM 1919 N N . GLU A 1 257 ? 24.780 0.291 -5.229 1.00 81.94 257 GLU A N 1
ATOM 1920 C CA . GLU A 1 257 ? 24.655 -1.083 -4.754 1.00 81.94 257 GLU A CA 1
ATOM 1921 C C . GLU A 1 257 ? 24.475 -1.106 -3.227 1.00 81.94 257 GLU A C 1
ATOM 1923 O O . GLU A 1 257 ? 25.180 -0.401 -2.498 1.00 81.94 257 GLU A O 1
ATOM 1928 N N . ASN A 1 258 ? 23.524 -1.898 -2.722 1.00 71.12 258 ASN A N 1
ATOM 1929 C CA . ASN A 1 258 ? 23.304 -2.058 -1.285 1.00 71.12 258 ASN A CA 1
ATOM 1930 C C . ASN A 1 258 ? 23.905 -3.380 -0.780 1.00 71.12 258 ASN A C 1
ATOM 1932 O O . ASN A 1 258 ? 23.174 -4.316 -0.463 1.00 71.12 258 ASN A O 1
ATOM 1936 N N . GLY A 1 259 ? 25.233 -3.466 -0.717 1.00 55.44 259 GLY A N 1
ATOM 1937 C CA . GLY A 1 259 ? 25.951 -4.677 -0.299 1.00 55.44 259 GLY A CA 1
ATOM 1938 C C . GLY A 1 259 ? 27.229 -4.894 -1.103 1.00 55.44 259 GLY A C 1
ATOM 1939 O O . GLY A 1 259 ? 27.488 -4.164 -2.051 1.00 55.44 259 GLY A O 1
ATOM 1940 N N . THR A 1 260 ? 28.075 -5.840 -0.681 1.00 38.66 260 THR A N 1
ATOM 1941 C CA . THR A 1 260 ? 29.338 -6.143 -1.372 1.00 38.66 260 THR A CA 1
ATOM 1942 C C . THR A 1 260 ? 29.039 -6.817 -2.714 1.00 38.66 260 THR A C 1
ATOM 1944 O O . THR A 1 260 ? 28.298 -7.802 -2.697 1.00 38.66 260 THR A O 1
ATOM 1947 N N . PRO A 1 261 ? 29.606 -6.336 -3.836 1.00 42.78 261 PRO A N 1
ATOM 1948 C CA . PRO A 1 261 ? 29.397 -6.952 -5.141 1.00 42.78 261 PRO A CA 1
ATOM 1949 C C . PRO A 1 261 ? 29.805 -8.422 -5.101 1.00 42.78 261 PRO A C 1
ATOM 1951 O O . PRO A 1 261 ? 30.841 -8.762 -4.520 1.00 42.78 261 PRO A O 1
ATOM 1954 N N . SER A 1 262 ? 28.971 -9.284 -5.686 1.00 47.12 262 SER A N 1
ATOM 1955 C CA . SER A 1 262 ? 29.330 -10.679 -5.966 1.00 47.12 262 SER A CA 1
ATOM 1956 C C . SER A 1 262 ? 30.410 -10.762 -7.035 1.00 47.12 262 SER A C 1
ATOM 1958 O O . SER A 1 262 ? 30.223 -10.076 -8.068 1.00 47.12 262 SER A O 1
#

Organism: NCBI:txid412755

Foldseek 3Di:
DDDDDDDPDDDPPPDPPDDPPVPDPPVPDDPPPQWDADPNDIDGNDDPDDPDWDFPQPQPDLAGDGDTFDFPDWDWDQDPNDTWIWIDGPQFIWTFAPPWQWFFFWAWWDDPCVPPNQKIKTFGAQRVFDDPAPVGWWKAKDDWDADGHIFRWADPDRGMIMGRHHDDDITRGIGITTDRIDTQPQFKAKDQQADVQPDQDDAQFWKAFPVQRKIFHFHDWAWPDDDSPDSGTTTMTGGDRRRIDSDGHDHPTRIDGPDDDD

Secondary structure (DSSP, 8-state):
--------PPPTT-------GGGS-TTSS---TTEEEETTEEEESS-------EEEE-TTSSS--EEEEPEEEEEEEEETTEEEEEEEESS-EEEE-TT---SEEP-EEEE-TTTSTTEEEEE-TT-----SSSSPPEEEEES-SS--EEEE-EE-SSSEEEEE-------TT-EEEE-SEEETTTTEEEEE--TT------TT-EEEETTT--EEEEEEEEEEES-TTSTT-EEEEEE-TT--BSSPPPTT--EEESS---

Sequence (262 aa):
MAFKAHLIADMKTGKSLRRHPWLSPSDAFETLKNGHIKDGVLEKRRGYAKFGQIVKVVTSTEVASLATNAVTGVLNHQDNATENLLVADKERINKYLTGASIGIAITVFADYSATVAGTVKVTAVAHGFQSATDPKDVVTISGTTSYNGTFTINRIDVDNFYITDTWVANDATGTASQERFIDLTRNKIRYIGKAGQNYTPAVSDTIKGASSSATGVVAALILDTGTVAGLDARGTIIFTQGGVTGGPFQDNEELQENGTPS

Radius of gyration: 25.14 Å; chains: 1; bounding box: 64×35×89 Å